Protein AF-Q5BZG9-F1 (afdb_monomer_lite)

Foldseek 3Di:
DDPLVVLLVVLVPDDLDDDPDDDDPVVVVVVVVVVVVVLVSLLCLLVSLQVCAQVCCLVRVLVSLLVSLVNCLVSVVLSNLLSNLLVLLVCQVSNPFQVGNLSSLVSLLVQLLRDPDPNSNLSSLVSVLSCVVGYDLVVLCVRVVVSLVVVVPVVSCPRDLVSNLVNCVSSVVSPPDDPVVSVVVNVCSNPPPPDDPPVVVVD

Radius of gyration: 18.7 Å; chains: 1; bounding box: 50×36×55 Å

pLDDT: mean 74.44, std 16.96, range [32.47, 94.62]

Organism: Schistosoma japonicum (NCBI:txid6182)

InterPro domains:
  IPR011989 Armadillo-like helical [G3DSA:1.25.10.10] (21-203)
  IPR016024 Armadillo-type fold [SSF48371] (36-201)
  IPR051023 Protein Phosphatase 2A Regulatory Subunit A [PTHR10648] (17-156)

Secondary structure (DSSP, 8-state):
--HHHHHHHHHHH-----------HHHHHHHHHHHHHHHHHHHTHHHHHHHHHHHHIIIIIHHHHHHHHHHHHHTT-HHHHHHHHHHHTTTTTTTTSHHHHTTTHHHHHHHHHH---HHHHHHHHHHHHHHGGGS-HHHHHHHHHHHHHHHHHTTGGGS-HHHHHHHHHHHTTT--SS-HHHHHHHHHHHH---S-GGGGG--

Structure (mmCIF, N/CA/C/O backbone):
data_AF-Q5BZG9-F1
#
_entry.id   AF-Q5BZG9-F1
#
loop_
_atom_site.group_PDB
_atom_site.id
_atom_site.type_symbol
_atom_site.label_atom_id
_atom_site.label_alt_id
_atom_site.label_comp_id
_atom_site.label_asym_id
_atom_site.label_entity_id
_atom_site.label_seq_id
_atom_site.pdbx_PDB_ins_code
_atom_site.Cartn_x
_atom_site.Cartn_y
_atom_site.Cartn_z
_atom_site.occupancy
_atom_site.B_iso_or_equiv
_atom_site.auth_seq_id
_atom_site.auth_comp_id
_atom_site.auth_asym_id
_atom_site.auth_atom_id
_atom_site.pdbx_PDB_model_num
ATOM 1 N N . MET A 1 1 ? -21.653 0.823 20.802 1.00 54.00 1 MET A N 1
ATOM 2 C CA . MET A 1 1 ? -20.479 1.204 20.001 1.00 54.00 1 MET A CA 1
ATOM 3 C C . MET A 1 1 ? -19.507 0.047 20.080 1.00 54.00 1 MET A C 1
ATOM 5 O O . MET A 1 1 ? -19.051 -0.271 21.174 1.00 54.00 1 MET A O 1
ATOM 9 N N . SER A 1 2 ? -19.332 -0.683 18.981 1.00 72.62 2 SER A N 1
ATOM 10 C CA . SER A 1 2 ? -18.392 -1.808 18.932 1.00 72.62 2 SER A CA 1
ATOM 11 C C . SER A 1 2 ? -16.968 -1.290 19.156 1.00 72.62 2 SER A C 1
ATOM 13 O O . SER A 1 2 ? -16.657 -0.175 18.740 1.00 72.62 2 SER A O 1
ATOM 15 N N . VAL A 1 3 ? -16.088 -2.089 19.769 1.00 64.31 3 VAL A N 1
ATOM 16 C CA . VAL A 1 3 ? -14.650 -1.766 19.911 1.00 64.31 3 VAL A CA 1
ATOM 17 C C . VAL A 1 3 ? -14.051 -1.377 18.554 1.00 64.31 3 VAL A C 1
ATOM 19 O O . VAL A 1 3 ? -13.239 -0.469 18.455 1.00 64.31 3 VAL A O 1
ATOM 22 N N . VAL A 1 4 ? -14.548 -1.993 17.484 1.00 62.69 4 VAL A N 1
ATOM 23 C CA . VAL A 1 4 ? -14.183 -1.697 16.099 1.00 62.69 4 VAL A CA 1
ATOM 24 C C . VAL A 1 4 ? -14.593 -0.286 15.659 1.00 62.69 4 VAL A C 1
ATOM 26 O O . VAL A 1 4 ? -13.813 0.409 15.019 1.00 62.69 4 VAL A O 1
ATOM 29 N N . GLU A 1 5 ? -15.805 0.158 15.995 1.00 68.38 5 GLU A N 1
ATOM 30 C CA . GLU A 1 5 ? -16.286 1.507 15.653 1.00 68.38 5 GLU A CA 1
ATOM 31 C C . GLU A 1 5 ? -15.543 2.577 16.444 1.00 68.38 5 GLU A C 1
ATOM 33 O O . GLU A 1 5 ? -15.298 3.659 15.920 1.00 68.38 5 GLU A O 1
ATOM 38 N N . ALA A 1 6 ? -15.151 2.258 17.681 1.00 66.69 6 ALA A N 1
ATOM 39 C CA . ALA A 1 6 ? -14.279 3.111 18.470 1.00 66.69 6 ALA A CA 1
ATOM 40 C C . ALA A 1 6 ? -12.906 3.251 17.813 1.00 66.69 6 ALA A C 1
ATOM 42 O O . ALA A 1 6 ? -12.456 4.372 17.639 1.00 66.69 6 ALA A O 1
ATOM 43 N N . VAL A 1 7 ? -12.293 2.155 17.355 1.00 67.25 7 VAL A N 1
ATOM 44 C CA . VAL A 1 7 ? -10.988 2.215 16.677 1.00 67.25 7 VAL A CA 1
ATOM 45 C C . VAL A 1 7 ? -11.070 2.939 15.329 1.00 67.25 7 VAL A C 1
ATOM 47 O O . VAL A 1 7 ? -10.186 3.727 15.014 1.00 67.25 7 VAL A O 1
ATOM 50 N N . LEU A 1 8 ? -12.140 2.747 14.553 1.00 68.12 8 LEU A N 1
ATOM 51 C CA . LEU A 1 8 ? -12.361 3.512 13.319 1.00 68.12 8 LEU A CA 1
ATOM 52 C C . LEU A 1 8 ? -12.557 5.009 13.593 1.00 68.12 8 LEU A C 1
ATOM 54 O O . LEU A 1 8 ? -12.068 5.836 12.832 1.00 68.12 8 LEU A O 1
ATOM 58 N N . GLN A 1 9 ? -13.256 5.365 14.672 1.00 68.50 9 GLN A N 1
ATOM 59 C CA . GLN A 1 9 ? -13.352 6.753 15.127 1.00 68.50 9 GLN A CA 1
ATOM 60 C C . GLN A 1 9 ? -11.984 7.283 15.560 1.00 68.50 9 GLN A C 1
ATOM 62 O O . GLN A 1 9 ? -11.602 8.353 15.110 1.00 68.50 9 GLN A O 1
ATOM 67 N N . THR A 1 10 ? -11.208 6.513 16.327 1.00 71.12 10 THR A N 1
ATOM 68 C CA . THR A 1 10 ? -9.848 6.888 16.739 1.00 71.12 10 THR A CA 1
ATOM 69 C C . THR A 1 10 ? -8.939 7.133 15.536 1.00 71.12 10 THR A C 1
ATOM 71 O O . THR A 1 10 ? -8.243 8.142 15.511 1.00 71.12 10 THR A O 1
ATOM 74 N N . LEU A 1 11 ? -9.003 6.271 14.514 1.00 70.00 11 LEU A N 1
ATOM 75 C CA . LEU A 1 11 ? -8.281 6.449 13.250 1.00 70.00 11 LEU A CA 1
ATOM 76 C C . LEU A 1 11 ? -8.657 7.756 12.542 1.00 70.00 11 LEU A C 1
ATOM 78 O O . LEU A 1 11 ? -7.785 8.421 12.002 1.00 70.00 11 LEU A O 1
ATOM 82 N N . LYS A 1 12 ? -9.935 8.148 12.576 1.00 68.44 12 LYS A N 1
ATOM 83 C CA . LYS A 1 12 ? -10.413 9.405 11.976 1.00 68.44 12 LYS A CA 1
ATOM 84 C C . LYS A 1 12 ? -10.086 10.645 12.803 1.00 68.44 12 LYS A C 1
ATOM 86 O O . LYS A 1 12 ? -10.035 11.740 12.258 1.00 68.44 12 LYS A O 1
ATOM 91 N N . THR A 1 13 ? -9.930 10.492 14.115 1.00 65.88 13 THR A N 1
ATOM 92 C CA . THR A 1 13 ? -9.619 11.597 15.032 1.00 65.88 13 THR A CA 1
ATOM 93 C C . THR A 1 13 ? -8.125 11.790 15.260 1.00 65.88 13 THR A C 1
ATOM 95 O O . THR A 1 13 ? -7.754 12.756 15.924 1.00 65.88 13 THR A O 1
ATOM 98 N N . LEU A 1 14 ? -7.280 10.880 14.761 1.00 66.06 14 LEU A N 1
ATOM 99 C CA . LEU A 1 14 ? -5.831 11.046 14.788 1.00 66.06 14 LEU A CA 1
ATOM 100 C C . LEU A 1 14 ? -5.475 12.320 14.012 1.00 66.06 14 LEU A C 1
ATOM 102 O O . LEU A 1 14 ? -5.756 12.442 12.824 1.00 66.06 14 LEU A O 1
ATOM 106 N N . ARG A 1 15 ? -4.932 13.298 14.739 1.00 58.50 15 ARG A N 1
ATOM 107 C CA . ARG A 1 15 ? -4.434 14.571 14.217 1.00 58.50 15 ARG A CA 1
ATOM 108 C C . ARG A 1 15 ? -3.013 14.355 13.695 1.00 58.50 15 ARG A C 1
ATOM 110 O O . ARG A 1 15 ? -2.197 13.781 14.411 1.00 58.50 15 ARG A O 1
ATOM 117 N N . PHE A 1 16 ? -2.732 14.840 12.490 1.00 59.75 16 PHE A N 1
ATOM 118 C CA . PHE A 1 16 ? -1.400 14.841 11.871 1.00 59.75 16 PHE A CA 1
ATOM 119 C C . PHE A 1 16 ? -0.726 16.207 12.068 1.00 59.75 16 PHE A C 1
ATOM 121 O O . PHE A 1 16 ? -0.203 16.798 11.133 1.00 59.75 16 PHE A O 1
ATOM 128 N N . ASP A 1 17 ? -0.830 16.774 13.273 1.00 47.53 17 ASP A N 1
ATOM 129 C CA . ASP A 1 17 ? -0.228 18.078 13.550 1.00 47.53 17 ASP A CA 1
ATOM 130 C C . ASP A 1 17 ? 1.292 17.882 13.715 1.00 47.53 17 ASP A C 1
ATOM 132 O O . ASP A 1 17 ? 1.740 17.276 14.689 1.00 47.53 17 ASP A O 1
ATOM 136 N N . THR A 1 18 ? 2.094 18.386 12.773 1.00 43.22 18 THR A N 1
ATOM 137 C CA . THR A 1 18 ? 3.550 18.508 12.941 1.00 43.22 18 THR A CA 1
ATOM 138 C C . THR A 1 18 ? 3.842 19.606 13.971 1.00 43.22 18 THR A C 1
ATOM 140 O O . THR A 1 18 ? 3.473 20.765 13.732 1.00 43.22 18 THR A O 1
ATOM 143 N N . PRO A 1 19 ? 4.489 19.319 15.115 1.00 43.44 19 PRO A N 1
ATOM 144 C CA . PRO A 1 19 ? 4.841 20.362 16.063 1.00 43.44 19 PRO A CA 1
ATOM 145 C C . PRO A 1 19 ? 5.998 21.201 15.506 1.00 43.44 19 PRO A C 1
ATOM 147 O O . PRO A 1 19 ? 7.038 20.706 15.077 1.00 43.44 19 PRO A O 1
ATOM 150 N N . THR A 1 20 ? 5.808 22.516 15.498 1.00 43.59 20 THR A N 1
ATOM 151 C CA . THR A 1 20 ? 6.816 23.493 15.086 1.00 43.59 20 THR A CA 1
ATOM 152 C C . THR A 1 20 ? 7.991 23.545 16.075 1.00 43.59 20 THR A C 1
ATOM 154 O O . THR A 1 20 ? 7.813 24.057 17.176 1.00 43.59 20 THR A O 1
ATOM 157 N N . ALA A 1 21 ? 9.173 23.120 15.606 1.00 43.50 21 ALA A N 1
ATOM 158 C CA . ALA A 1 21 ? 10.549 23.375 16.082 1.00 43.50 21 ALA A CA 1
ATOM 159 C C . ALA A 1 21 ? 10.943 22.945 17.526 1.00 43.50 21 ALA A C 1
ATOM 161 O O . ALA A 1 21 ? 10.340 23.413 18.490 1.00 43.50 21 ALA A O 1
ATOM 162 N N . PRO A 1 22 ? 12.041 22.175 17.718 1.00 53.16 22 PRO A N 1
ATOM 163 C CA . PRO A 1 22 ? 12.416 21.671 19.037 1.00 53.16 22 PRO A CA 1
ATOM 164 C C . PRO A 1 22 ? 13.362 22.610 19.800 1.00 53.16 22 PRO A C 1
ATOM 166 O O . PRO A 1 22 ? 14.317 23.168 19.250 1.00 53.16 22 PRO A O 1
ATOM 169 N N . SER A 1 23 ? 13.164 22.700 21.116 1.00 46.09 23 SER A N 1
ATOM 170 C CA . SER A 1 23 ? 14.165 23.208 22.054 1.00 46.09 23 SER A CA 1
ATOM 171 C C . SER A 1 23 ? 14.270 22.294 23.277 1.00 46.09 23 SER A C 1
ATOM 173 O O . SER A 1 23 ? 13.729 22.649 24.315 1.00 46.09 23 SER A O 1
ATOM 175 N N . ASN A 1 24 ? 14.988 21.165 23.147 1.00 52.62 24 ASN A N 1
ATOM 176 C CA . ASN A 1 24 ? 15.765 20.417 24.166 1.00 52.62 24 ASN A CA 1
ATOM 177 C C . ASN A 1 24 ? 15.689 18.888 23.959 1.00 52.62 24 ASN A C 1
ATOM 179 O O . ASN A 1 24 ? 14.714 18.347 23.462 1.00 52.62 24 ASN A O 1
ATOM 183 N N . THR A 1 25 ? 16.725 18.162 24.393 1.00 56.28 25 THR A N 1
ATOM 184 C CA . THR A 1 25 ? 16.879 16.697 24.233 1.00 56.28 25 THR A CA 1
ATOM 185 C C . THR A 1 25 ? 15.853 15.844 24.989 1.00 56.28 25 THR A C 1
ATOM 187 O O . THR A 1 25 ? 15.702 14.667 24.685 1.00 56.28 25 THR A O 1
ATOM 190 N N . ALA A 1 26 ? 15.162 16.406 25.984 1.00 57.84 26 ALA A N 1
ATOM 191 C CA . ALA A 1 26 ? 14.036 15.731 26.629 1.00 57.84 26 ALA A CA 1
ATOM 192 C C . ALA A 1 26 ? 12.809 15.714 25.705 1.00 57.84 26 ALA A C 1
ATOM 194 O O . ALA A 1 26 ? 12.130 14.697 25.621 1.00 57.84 26 ALA A O 1
ATOM 195 N N . ASP A 1 27 ? 12.580 16.798 24.958 1.00 61.41 27 ASP A N 1
ATOM 196 C CA . ASP A 1 27 ? 11.425 16.941 24.070 1.00 61.41 27 ASP A CA 1
ATOM 197 C C . ASP A 1 27 ? 11.490 15.933 22.918 1.00 61.41 27 ASP A C 1
ATOM 199 O O . ASP A 1 27 ? 10.483 15.314 22.604 1.00 61.41 27 ASP A O 1
ATOM 203 N N . SER A 1 28 ? 12.688 15.621 22.407 1.00 61.22 28 SER A N 1
ATOM 204 C CA . SER A 1 28 ? 12.854 14.580 21.384 1.00 61.22 28 SER A CA 1
ATOM 205 C C . SER A 1 28 ? 12.499 13.166 21.865 1.00 61.22 28 SER A C 1
ATOM 207 O O . SER A 1 28 ? 12.043 12.348 21.070 1.00 61.22 28 SER A O 1
ATOM 209 N N . GLU A 1 29 ? 12.703 12.830 23.145 1.00 64.94 29 GLU A N 1
ATOM 210 C CA . GLU A 1 29 ? 12.284 11.519 23.677 1.00 64.94 29 GLU A CA 1
ATOM 211 C C . GLU A 1 29 ? 10.758 11.448 23.850 1.00 64.94 29 GLU A C 1
ATOM 213 O O . GLU A 1 29 ? 10.161 10.404 23.580 1.00 64.94 29 GLU A O 1
ATOM 218 N N . TYR A 1 30 ? 10.118 12.558 24.240 1.00 67.12 30 TYR A N 1
ATOM 219 C CA . TYR A 1 30 ? 8.657 12.658 24.317 1.00 67.12 30 TYR A CA 1
ATOM 220 C C . TYR A 1 30 ? 8.000 12.637 22.929 1.00 67.12 30 TYR A C 1
ATOM 222 O O . TYR A 1 30 ? 7.028 11.908 22.741 1.00 67.12 30 TYR A O 1
ATOM 230 N N . GLU A 1 31 ? 8.561 13.346 21.947 1.00 63.97 31 GLU A N 1
ATOM 231 C CA . GLU A 1 31 ? 8.111 13.334 20.546 1.00 63.97 31 GLU A CA 1
ATOM 232 C C . GLU A 1 31 ? 8.181 11.917 19.955 1.00 63.97 31 GLU A C 1
ATOM 234 O O . GLU A 1 31 ? 7.211 11.424 19.379 1.00 63.97 31 GLU A O 1
ATOM 239 N N . ASN A 1 32 ? 9.290 11.202 20.174 1.00 66.69 32 ASN A N 1
ATOM 240 C CA . ASN A 1 32 ? 9.432 9.813 19.726 1.00 66.69 32 ASN A CA 1
ATOM 241 C C . ASN A 1 32 ? 8.416 8.866 20.384 1.00 66.69 32 ASN A C 1
ATOM 243 O O . ASN A 1 32 ? 7.945 7.916 19.747 1.00 66.69 32 ASN A O 1
ATOM 247 N N . LEU A 1 33 ? 8.075 9.098 21.654 1.00 66.38 33 LEU A N 1
ATOM 248 C CA . LEU A 1 33 ? 7.064 8.313 22.360 1.00 66.38 33 LEU A CA 1
ATOM 249 C C . LEU A 1 33 ? 5.668 8.552 21.767 1.00 66.38 33 LEU A C 1
ATOM 251 O O . LEU A 1 33 ? 4.947 7.588 21.511 1.00 66.38 33 LEU A O 1
ATOM 255 N N . GLU A 1 34 ? 5.317 9.807 21.491 1.00 71.50 34 GLU A N 1
ATOM 256 C CA . GLU A 1 34 ? 4.030 10.187 20.897 1.00 71.50 34 GLU A CA 1
ATOM 257 C C . GLU A 1 34 ? 3.866 9.616 19.478 1.00 71.50 34 GLU A C 1
ATOM 259 O O . GLU A 1 34 ? 2.833 9.014 19.159 1.00 71.50 34 GLU A O 1
ATOM 264 N N . ILE A 1 35 ? 4.920 9.682 18.656 1.00 73.06 35 ILE A N 1
ATOM 265 C CA . ILE A 1 35 ? 4.959 9.040 17.332 1.00 73.06 35 ILE A CA 1
ATOM 266 C C . ILE A 1 35 ? 4.781 7.522 17.476 1.00 73.06 35 ILE A C 1
ATOM 268 O O . ILE A 1 35 ? 3.951 6.919 16.794 1.00 73.06 35 ILE A O 1
ATOM 272 N N . SER A 1 36 ? 5.493 6.885 18.407 1.00 75.44 36 SER A N 1
ATOM 273 C CA . SER A 1 36 ? 5.398 5.435 18.631 1.00 75.44 36 SER A CA 1
ATOM 274 C C . SER A 1 36 ? 3.989 4.987 19.045 1.00 75.44 36 SER A C 1
ATOM 276 O O . SER A 1 36 ? 3.503 3.941 18.598 1.00 75.44 36 SER A O 1
ATOM 278 N N . GLU A 1 37 ? 3.302 5.770 19.878 1.00 75.75 37 GLU A N 1
ATOM 279 C CA . GLU A 1 37 ? 1.917 5.505 20.278 1.00 75.75 37 GLU A CA 1
ATOM 280 C C . GLU A 1 37 ? 0.937 5.669 19.109 1.00 75.75 37 GLU A C 1
ATOM 282 O O . GLU A 1 37 ? 0.050 4.823 18.938 1.00 75.75 37 GLU A O 1
ATOM 287 N N . ARG A 1 38 ? 1.141 6.679 18.254 1.00 79.69 38 ARG A N 1
ATOM 288 C CA . ARG A 1 38 ? 0.382 6.868 17.008 1.00 79.69 38 ARG A CA 1
ATOM 289 C C . ARG A 1 38 ? 0.565 5.680 16.059 1.00 79.69 38 ARG A C 1
ATOM 291 O O . ARG A 1 38 ? -0.420 5.077 15.618 1.00 79.69 38 ARG A O 1
ATOM 298 N N . LEU A 1 39 ? 1.809 5.269 15.810 1.00 83.12 39 LEU A N 1
ATOM 299 C CA . LEU A 1 39 ? 2.146 4.153 14.914 1.00 83.12 39 LEU A CA 1
ATOM 300 C C . LEU A 1 39 ? 1.581 2.809 15.386 1.00 83.12 39 LEU A C 1
ATOM 302 O O . LEU A 1 39 ? 1.195 1.962 14.569 1.00 83.12 39 LEU A O 1
ATOM 306 N N . ARG A 1 40 ? 1.452 2.616 16.705 1.00 83.62 40 ARG A N 1
ATOM 307 C CA . ARG A 1 40 ? 0.849 1.408 17.285 1.00 83.62 40 ARG A CA 1
ATOM 308 C C . ARG A 1 40 ? -0.556 1.149 16.747 1.00 83.62 40 ARG A C 1
ATOM 310 O O . ARG A 1 40 ? -0.910 -0.013 16.543 1.00 83.62 40 ARG A O 1
ATOM 317 N N . VAL A 1 41 ? -1.342 2.195 16.489 1.00 83.19 41 VAL A N 1
ATOM 318 C CA . VAL A 1 41 ? -2.694 2.055 15.932 1.00 83.19 41 VAL A CA 1
ATOM 319 C C . VAL A 1 41 ? -2.626 1.454 14.527 1.00 83.19 41 VAL A C 1
ATOM 321 O O . VAL A 1 41 ? -3.303 0.459 14.252 1.00 83.19 41 VAL A O 1
ATOM 324 N N . PHE A 1 42 ? -1.745 1.963 13.665 1.00 87.25 42 PHE A N 1
ATOM 325 C CA . PHE A 1 42 ? -1.598 1.481 12.289 1.00 87.25 42 PHE A CA 1
ATOM 326 C C . PHE A 1 42 ? -1.067 0.045 12.215 1.00 87.25 42 PHE A C 1
ATOM 328 O O . PHE A 1 42 ? -1.497 -0.740 11.367 1.00 87.25 42 PHE A O 1
ATOM 335 N N . HIS A 1 43 ? -0.228 -0.373 13.166 1.00 87.88 43 HIS A N 1
ATOM 336 C CA . HIS A 1 43 ? 0.199 -1.770 13.262 1.00 87.88 43 HIS A CA 1
ATOM 337 C C . HIS A 1 43 ? -0.950 -2.759 13.514 1.00 87.88 43 HIS A C 1
ATOM 339 O O . HIS A 1 43 ? -0.819 -3.934 13.164 1.00 87.88 43 HIS A O 1
ATOM 345 N N . THR A 1 44 ? -2.080 -2.308 14.067 1.00 87.62 44 THR A N 1
ATOM 346 C CA . THR A 1 44 ? -3.254 -3.161 14.318 1.00 87.62 44 THR A CA 1
ATOM 347 C C . THR A 1 44 ? -4.211 -3.280 13.128 1.00 87.62 44 THR A C 1
ATOM 349 O O . THR A 1 44 ? -5.147 -4.079 13.193 1.00 87.62 44 THR A O 1
ATOM 352 N N . LEU A 1 45 ? -3.968 -2.559 12.024 1.00 90.19 45 LEU A N 1
ATOM 353 C CA . LEU A 1 45 ? -4.823 -2.557 10.828 1.00 90.19 45 LEU A CA 1
ATOM 354 C C . LEU A 1 45 ? -5.159 -3.964 10.288 1.00 90.19 45 LEU A C 1
ATOM 356 O O . LEU A 1 45 ? -6.344 -4.218 10.054 1.00 90.19 45 LEU A O 1
ATOM 360 N N . PRO A 1 46 ? -4.210 -4.915 10.145 1.00 91.25 46 PRO A N 1
ATOM 361 C CA . PRO A 1 46 ? -4.541 -6.267 9.682 1.00 91.25 46 PRO A CA 1
ATOM 362 C C . PRO A 1 46 ? -5.478 -7.018 10.642 1.00 91.25 46 PRO A C 1
ATOM 364 O O . PRO A 1 46 ? -6.416 -7.695 10.219 1.00 91.25 46 PRO A O 1
ATOM 367 N N . THR A 1 47 ? -5.264 -6.865 11.951 1.00 90.12 47 THR A N 1
ATOM 368 C CA . THR A 1 47 ? -6.106 -7.474 12.991 1.00 90.12 47 THR A CA 1
ATOM 369 C C . THR A 1 47 ? -7.515 -6.890 12.967 1.00 90.12 47 THR A C 1
ATOM 371 O O . THR A 1 47 ? -8.493 -7.620 13.125 1.00 90.12 47 THR A O 1
ATOM 374 N N . LEU A 1 48 ? -7.641 -5.580 12.739 1.00 87.88 48 LEU A N 1
ATOM 375 C CA . LEU A 1 48 ? -8.937 -4.933 12.547 1.00 87.88 48 LEU A CA 1
ATOM 376 C C . LEU A 1 48 ? -9.635 -5.502 11.316 1.00 87.88 48 LEU A C 1
ATOM 378 O O . LEU A 1 48 ? -10.750 -5.998 11.442 1.00 87.88 48 LEU A O 1
ATOM 382 N N . ALA A 1 49 ? -8.972 -5.513 10.161 1.00 89.31 49 ALA A N 1
ATOM 383 C CA . ALA A 1 49 ? -9.543 -6.029 8.919 1.00 89.31 49 ALA A CA 1
ATOM 384 C C . ALA A 1 49 ? -10.039 -7.482 9.058 1.00 89.31 49 ALA A C 1
ATOM 386 O O . ALA A 1 49 ? -11.132 -7.815 8.595 1.00 89.31 49 ALA A O 1
ATOM 387 N N . SER A 1 50 ? -9.283 -8.324 9.770 1.00 90.69 50 SER A N 1
ATOM 388 C CA . SER A 1 50 ? -9.686 -9.697 10.101 1.00 90.69 50 SER A CA 1
ATOM 389 C C . SER A 1 50 ? -10.971 -9.746 10.945 1.00 90.69 50 SER A C 1
ATOM 391 O O . SER A 1 50 ? -11.896 -10.490 10.626 1.00 90.69 50 SER A O 1
ATOM 393 N N . ASN A 1 51 ? -11.084 -8.898 11.972 1.00 89.19 51 ASN A N 1
ATOM 394 C CA . ASN A 1 51 ? -12.265 -8.843 12.844 1.00 89.19 51 ASN A CA 1
ATOM 395 C C . ASN A 1 51 ? -13.502 -8.216 12.176 1.00 89.19 51 ASN A C 1
ATOM 397 O O . ASN A 1 51 ? -14.630 -8.589 12.497 1.00 89.19 51 ASN A O 1
ATOM 401 N N . LEU A 1 52 ? -13.313 -7.249 11.273 1.00 88.38 52 LEU A N 1
ATOM 402 C CA . LEU A 1 52 ? -14.399 -6.620 10.512 1.00 88.38 52 LEU A CA 1
ATOM 403 C C . LEU A 1 52 ? -15.008 -7.565 9.468 1.00 88.38 52 LEU A C 1
ATOM 405 O O . LEU A 1 52 ? -16.190 -7.431 9.122 1.00 88.38 52 LEU A O 1
ATOM 409 N N . GLY A 1 53 ? -14.199 -8.493 8.959 1.00 90.19 53 GLY A N 1
ATOM 410 C CA . GLY A 1 53 ? -14.528 -9.328 7.815 1.00 90.19 53 GLY A CA 1
ATOM 411 C C . GLY A 1 53 ? -14.430 -8.572 6.481 1.00 90.19 53 GLY A C 1
ATOM 412 O O . GLY A 1 53 ? -14.419 -7.338 6.441 1.00 90.19 53 GLY A O 1
ATOM 413 N N . PRO A 1 54 ? -14.400 -9.298 5.352 1.00 91.38 54 PRO A N 1
ATOM 414 C CA . PRO A 1 54 ? -14.019 -8.745 4.051 1.00 91.38 54 PRO A CA 1
ATOM 415 C C . PRO A 1 54 ? -14.969 -7.657 3.541 1.00 91.38 54 PRO A C 1
ATOM 417 O O . PRO A 1 54 ? -14.519 -6.655 2.994 1.00 91.38 54 PRO A O 1
ATOM 420 N N . VAL A 1 55 ? -16.279 -7.799 3.765 1.00 90.94 55 VAL A N 1
ATOM 421 C CA . VAL A 1 55 ? -17.279 -6.816 3.308 1.00 90.94 55 VAL A CA 1
ATOM 422 C C . VAL A 1 55 ? -17.074 -5.465 3.994 1.00 90.94 55 VAL A C 1
ATOM 424 O O . VAL A 1 55 ? -16.904 -4.452 3.320 1.00 90.94 55 VAL A O 1
ATOM 427 N N . ASN A 1 56 ? -17.010 -5.447 5.329 1.00 89.50 56 ASN A N 1
ATOM 428 C CA . ASN A 1 56 ? -16.817 -4.200 6.069 1.00 89.50 56 ASN A CA 1
ATOM 429 C C . ASN A 1 56 ? -15.405 -3.631 5.881 1.00 89.50 56 ASN A C 1
ATOM 431 O O . ASN A 1 56 ? -15.239 -2.412 5.902 1.00 89.50 56 ASN A O 1
ATOM 435 N N . THR A 1 57 ? -14.394 -4.483 5.689 1.00 91.62 57 THR A N 1
ATOM 436 C CA . THR A 1 57 ? -13.044 -4.024 5.351 1.00 91.62 57 THR A CA 1
ATOM 437 C C . THR A 1 57 ? -13.075 -3.201 4.067 1.00 91.62 57 THR A C 1
ATOM 439 O O . THR A 1 57 ? -12.568 -2.085 4.059 1.00 91.62 57 THR A O 1
ATOM 442 N N . ARG A 1 58 ? -13.754 -3.675 3.018 1.00 92.94 58 ARG A N 1
ATOM 443 C CA . ARG A 1 58 ? -13.892 -2.935 1.753 1.00 92.94 58 ARG A CA 1
ATOM 444 C C . ARG A 1 58 ? -14.719 -1.659 1.880 1.00 92.94 58 ARG A C 1
ATOM 446 O O . ARG A 1 58 ? -14.325 -0.633 1.350 1.00 92.94 58 ARG A O 1
ATOM 453 N N . GLU A 1 59 ? -15.862 -1.720 2.556 1.00 91.00 59 GLU A N 1
ATOM 454 C CA . GLU A 1 59 ? -16.821 -0.605 2.574 1.00 91.00 59 GLU A CA 1
ATOM 455 C C . GLU A 1 59 ? -16.484 0.484 3.599 1.00 91.00 59 GLU A C 1
ATOM 457 O O . GLU A 1 59 ? -16.922 1.622 3.452 1.00 91.00 59 GLU A O 1
ATOM 462 N N . LYS A 1 60 ? -15.739 0.148 4.659 1.00 89.19 60 LYS A N 1
ATOM 463 C CA . LYS A 1 60 ? -15.457 1.068 5.773 1.00 89.19 60 LYS A CA 1
ATOM 464 C C . LYS A 1 60 ? -13.969 1.276 5.995 1.00 89.19 60 LYS A C 1
ATOM 466 O O . LYS A 1 60 ? -13.530 2.421 6.077 1.00 89.19 60 LYS A O 1
ATOM 471 N N . LEU A 1 61 ? -13.202 0.192 6.124 1.00 90.12 61 LEU A N 1
ATOM 472 C CA . LEU A 1 61 ? -11.793 0.294 6.508 1.00 90.12 61 LEU A CA 1
ATOM 473 C C . LEU A 1 61 ? -10.935 0.839 5.365 1.00 90.12 61 LEU A C 1
ATOM 475 O O . LEU A 1 61 ? -10.168 1.758 5.605 1.00 90.12 61 LEU A O 1
ATOM 479 N N . ILE A 1 62 ? -11.102 0.335 4.140 1.00 93.19 62 ILE A N 1
ATOM 480 C CA . ILE A 1 62 ? -10.353 0.797 2.964 1.00 93.19 62 ILE A CA 1
ATOM 481 C C . ILE A 1 62 ? -10.561 2.304 2.723 1.00 93.19 62 ILE A C 1
ATOM 483 O O . ILE A 1 62 ? -9.554 3.003 2.715 1.00 93.19 62 ILE A O 1
ATOM 487 N N . PRO A 1 63 ? -11.797 2.849 2.660 1.00 92.81 63 PRO A N 1
ATOM 488 C CA . PRO A 1 63 ? -12.001 4.296 2.552 1.00 92.81 63 PRO A CA 1
ATOM 489 C C . PRO A 1 63 ? -11.381 5.083 3.708 1.00 92.81 63 PRO A C 1
ATOM 491 O O . PRO A 1 63 ? -10.778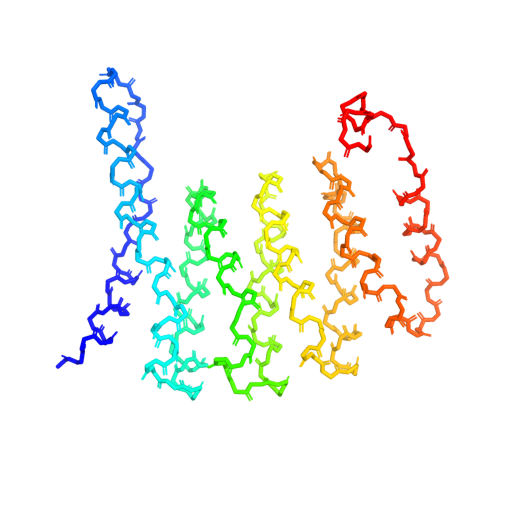 6.123 3.493 1.00 92.81 63 PRO A O 1
ATOM 494 N N . THR A 1 64 ? -11.471 4.560 4.937 1.00 89.88 64 THR A N 1
ATOM 495 C CA . THR A 1 64 ? -10.857 5.221 6.101 1.00 89.88 64 THR A CA 1
ATOM 496 C C . THR A 1 64 ? -9.331 5.249 5.984 1.00 89.88 64 THR A C 1
ATOM 498 O O . THR A 1 64 ? -8.720 6.248 6.340 1.00 89.88 64 THR A O 1
ATOM 501 N N . ILE A 1 65 ? -8.706 4.179 5.480 1.00 91.69 65 ILE A N 1
ATOM 502 C CA . ILE A 1 65 ? -7.262 4.151 5.213 1.00 91.69 65 ILE A CA 1
ATOM 503 C C . ILE A 1 65 ? -6.914 5.138 4.098 1.00 91.69 65 ILE A C 1
ATOM 505 O O . ILE A 1 65 ? -5.919 5.837 4.226 1.00 91.69 65 ILE A O 1
ATOM 509 N N . THR A 1 66 ? -7.721 5.228 3.037 1.00 93.19 66 THR A N 1
ATOM 510 C CA . THR A 1 66 ? -7.520 6.217 1.969 1.00 93.19 66 THR A CA 1
ATOM 511 C C . THR A 1 66 ? -7.516 7.639 2.524 1.00 93.19 66 THR A C 1
ATOM 513 O O . THR A 1 66 ? -6.563 8.366 2.272 1.00 93.19 66 THR A O 1
ATOM 516 N N . ASP A 1 67 ? -8.514 8.001 3.338 1.00 90.88 67 ASP A N 1
ATOM 517 C CA . ASP A 1 67 ? -8.592 9.327 3.967 1.00 90.88 67 ASP A CA 1
ATOM 518 C C . ASP A 1 67 ? -7.368 9.600 4.860 1.00 90.88 67 ASP A C 1
ATOM 520 O O . ASP A 1 67 ? -6.777 10.676 4.815 1.00 90.88 67 ASP A O 1
ATOM 524 N N . VAL A 1 68 ? -6.965 8.612 5.666 1.00 89.56 68 VAL A N 1
ATOM 525 C CA . VAL A 1 68 ? -5.778 8.692 6.534 1.00 89.56 68 VAL A CA 1
ATOM 526 C C . VAL A 1 68 ? -4.502 8.894 5.717 1.00 89.56 68 VAL A C 1
ATOM 528 O O . VAL A 1 68 ? -3.679 9.716 6.098 1.00 89.56 68 VAL A O 1
ATOM 531 N N . VAL A 1 69 ? -4.334 8.168 4.609 1.00 91.31 69 VAL A N 1
ATOM 532 C CA . VAL A 1 69 ? -3.166 8.298 3.727 1.00 91.31 69 VAL A CA 1
ATOM 533 C C . VAL A 1 69 ? -3.122 9.683 3.092 1.00 91.31 69 VAL A C 1
ATOM 535 O O . VAL A 1 69 ? -2.066 10.298 3.098 1.00 91.31 69 VAL A O 1
ATOM 538 N N . SER A 1 70 ? -4.248 10.201 2.595 1.00 90.94 70 SER A N 1
ATOM 539 C CA . SER A 1 70 ? -4.305 11.562 2.050 1.00 90.94 70 SER A CA 1
ATOM 540 C C . SER A 1 70 ? -3.914 12.611 3.091 1.00 90.94 70 SER A C 1
ATOM 542 O O . SER A 1 70 ? -3.069 13.450 2.811 1.00 90.94 70 SER A O 1
ATOM 544 N N . ASN A 1 71 ? -4.447 12.511 4.311 1.00 88.44 71 ASN A N 1
ATOM 545 C CA . ASN A 1 71 ? -4.092 13.444 5.380 1.00 88.44 71 ASN A CA 1
ATOM 546 C C . ASN A 1 71 ? -2.619 13.326 5.808 1.00 88.44 71 ASN A C 1
ATOM 548 O O . ASN A 1 71 ? -2.015 14.329 6.162 1.00 88.44 71 ASN A O 1
ATOM 552 N N . ALA A 1 72 ? -2.054 12.115 5.802 1.00 88.06 72 ALA A N 1
ATOM 553 C CA . ALA A 1 72 ? -0.648 11.897 6.131 1.00 88.06 72 ALA A CA 1
ATOM 554 C C . ALA A 1 72 ? 0.293 12.431 5.037 1.00 88.06 72 ALA A C 1
ATOM 556 O O . ALA A 1 72 ? 1.355 12.941 5.368 1.00 88.06 72 ALA A O 1
ATOM 557 N N . ILE A 1 73 ? -0.114 12.372 3.761 1.00 88.12 73 ILE A N 1
ATOM 558 C CA . ILE A 1 73 ? 0.601 13.023 2.650 1.00 88.12 73 ILE A CA 1
ATOM 559 C C . ILE A 1 73 ? 0.568 14.545 2.819 1.00 88.12 73 ILE A C 1
ATOM 561 O O . ILE A 1 73 ? 1.611 15.178 2.764 1.00 88.12 73 ILE A O 1
ATOM 565 N N . ASP A 1 74 ? -0.605 15.132 3.080 1.00 88.69 74 ASP A N 1
ATOM 566 C CA . ASP A 1 74 ? -0.742 16.588 3.261 1.00 88.69 74 ASP A CA 1
ATOM 567 C C . ASP A 1 74 ? 0.042 17.125 4.477 1.00 88.69 74 ASP A C 1
ATOM 569 O O . ASP A 1 74 ? 0.290 18.327 4.576 1.00 88.69 74 ASP A O 1
ATOM 573 N N . ALA A 1 75 ? 0.387 16.243 5.418 1.00 86.19 75 ALA A N 1
ATOM 574 C CA . ALA A 1 75 ? 1.121 16.554 6.639 1.00 86.19 75 ALA A CA 1
ATOM 575 C C . ALA A 1 75 ? 2.603 16.135 6.603 1.00 86.19 75 ALA A C 1
ATOM 577 O O . ALA A 1 75 ? 3.267 16.274 7.630 1.00 86.19 75 ALA A O 1
ATOM 578 N N . ASP A 1 76 ? 3.103 15.608 5.477 1.00 86.00 76 ASP A N 1
ATOM 579 C CA . ASP A 1 76 ? 4.470 15.080 5.334 1.00 86.00 76 ASP A CA 1
ATOM 580 C C . ASP A 1 76 ? 4.850 14.055 6.443 1.00 86.00 76 ASP A C 1
ATOM 582 O O . ASP A 1 76 ? 5.966 14.046 6.959 1.00 86.00 76 ASP A O 1
ATOM 586 N N . ASP A 1 77 ? 3.906 13.191 6.859 1.00 88.69 77 ASP A N 1
ATOM 587 C CA . ASP A 1 77 ? 4.090 12.189 7.934 1.00 88.69 77 ASP A CA 1
ATOM 588 C C . ASP A 1 77 ? 4.593 10.844 7.369 1.00 88.69 77 ASP A C 1
ATOM 590 O O . ASP A 1 77 ? 3.854 9.851 7.259 1.00 88.69 77 ASP A O 1
ATOM 594 N N . ASP A 1 78 ? 5.870 10.827 6.981 1.00 89.50 78 ASP A N 1
ATOM 595 C CA . ASP A 1 78 ? 6.550 9.694 6.342 1.00 89.50 78 ASP A CA 1
ATOM 596 C C . ASP A 1 78 ? 6.467 8.393 7.161 1.00 89.50 78 ASP A C 1
ATOM 598 O O . ASP A 1 78 ? 6.258 7.307 6.602 1.00 89.50 78 ASP A O 1
ATOM 602 N N . GLU A 1 79 ? 6.581 8.453 8.493 1.00 89.69 79 GLU A N 1
ATOM 603 C CA . GLU A 1 79 ? 6.548 7.259 9.341 1.00 89.69 79 GLU A CA 1
ATOM 604 C C . GLU A 1 79 ? 5.187 6.561 9.299 1.00 89.69 79 GLU A C 1
ATOM 606 O O . GLU A 1 79 ? 5.109 5.323 9.244 1.00 89.69 79 GLU A O 1
ATOM 611 N N . VAL A 1 80 ? 4.101 7.337 9.309 1.00 89.81 80 VAL A N 1
ATOM 612 C CA . VAL A 1 80 ? 2.747 6.791 9.192 1.00 89.81 80 VAL A CA 1
ATOM 613 C C . VAL A 1 80 ? 2.544 6.174 7.814 1.00 89.81 80 VAL A C 1
ATOM 615 O O . VAL A 1 80 ? 2.054 5.039 7.723 1.00 89.81 80 VAL A O 1
ATOM 618 N N . LEU A 1 81 ? 2.955 6.874 6.755 1.00 91.62 81 LEU A N 1
ATOM 619 C CA . LEU A 1 81 ? 2.848 6.384 5.381 1.00 91.62 81 LEU A CA 1
ATOM 620 C C . LEU A 1 81 ? 3.612 5.072 5.195 1.00 91.62 81 LEU A C 1
ATOM 622 O O . LEU A 1 81 ? 3.052 4.111 4.656 1.00 91.62 81 LEU A O 1
ATOM 626 N N . MET A 1 82 ? 4.832 4.977 5.727 1.00 92.75 82 MET A N 1
ATOM 627 C CA . MET A 1 82 ? 5.634 3.754 5.689 1.00 92.75 82 MET A CA 1
ATOM 628 C C . MET A 1 82 ? 4.925 2.587 6.381 1.00 92.75 82 MET A C 1
ATOM 630 O O . MET A 1 82 ? 4.825 1.492 5.815 1.00 92.75 82 MET A O 1
ATOM 634 N N . VAL A 1 83 ? 4.412 2.787 7.599 1.00 93.25 83 VAL A N 1
ATOM 635 C CA . VAL A 1 83 ? 3.740 1.709 8.341 1.00 93.25 83 VAL A CA 1
ATOM 636 C C . VAL A 1 83 ? 2.473 1.257 7.621 1.00 93.25 83 VAL A C 1
ATOM 638 O O . VAL A 1 83 ? 2.238 0.048 7.510 1.00 93.25 83 VAL A O 1
ATOM 641 N N . ILE A 1 84 ? 1.666 2.188 7.109 1.00 93.31 84 ILE A N 1
ATOM 642 C CA . ILE A 1 84 ? 0.449 1.856 6.359 1.00 93.31 84 ILE A CA 1
ATOM 643 C C . ILE A 1 84 ? 0.802 1.074 5.094 1.00 93.31 84 ILE A C 1
ATOM 645 O O . ILE A 1 84 ? 0.225 0.003 4.877 1.00 93.31 84 ILE A O 1
ATOM 649 N N . ALA A 1 85 ? 1.773 1.556 4.313 1.00 94.56 85 ALA A N 1
ATOM 650 C CA . ALA A 1 85 ? 2.248 0.896 3.104 1.00 94.56 85 ALA A CA 1
ATOM 651 C C . ALA A 1 85 ? 2.608 -0.569 3.387 1.00 94.56 85 ALA A C 1
ATOM 653 O O . ALA A 1 85 ? 1.996 -1.469 2.812 1.00 94.56 85 ALA A O 1
ATOM 654 N N . GLN A 1 86 ? 3.476 -0.817 4.375 1.00 94.62 86 GLN A N 1
ATOM 655 C CA . GLN A 1 86 ? 3.885 -2.168 4.780 1.00 94.62 86 GLN A CA 1
ATOM 656 C C . GLN A 1 86 ? 2.708 -3.064 5.187 1.00 94.62 86 GLN A C 1
ATOM 658 O O . GLN A 1 86 ? 2.723 -4.273 4.937 1.00 94.62 86 GLN A O 1
ATOM 663 N N . LYS A 1 87 ? 1.685 -2.521 5.862 1.00 94.31 87 LYS A N 1
ATOM 664 C CA . LYS A 1 87 ? 0.531 -3.331 6.288 1.00 94.31 87 LYS A CA 1
ATOM 665 C C . LYS A 1 87 ? -0.375 -3.690 5.123 1.00 94.31 87 LYS A C 1
ATOM 667 O O . LYS A 1 87 ? -0.862 -4.825 5.093 1.00 94.31 87 LYS A O 1
ATOM 672 N N . LEU A 1 88 ? -0.553 -2.795 4.155 1.00 94.25 88 LEU A N 1
ATOM 673 C CA . LEU A 1 88 ? -1.413 -3.021 2.993 1.00 94.25 88 LEU A CA 1
ATOM 674 C C . LEU A 1 88 ? -0.955 -4.191 2.107 1.00 94.25 88 LEU A C 1
ATOM 676 O O . LEU A 1 88 ? -1.808 -4.860 1.525 1.00 94.25 88 LEU A O 1
ATOM 680 N N . GLY A 1 89 ? 0.334 -4.549 2.090 1.00 91.69 89 GLY A N 1
ATOM 681 C CA . GLY A 1 89 ? 0.814 -5.746 1.378 1.00 91.69 89 GLY A CA 1
ATOM 682 C C . GLY A 1 89 ? 0.167 -7.061 1.850 1.00 91.69 89 GLY A C 1
ATOM 683 O O . GLY A 1 89 ? 0.027 -8.014 1.085 1.00 91.69 89 GLY A O 1
ATOM 684 N N . SER A 1 90 ? -0.310 -7.113 3.099 1.00 91.44 90 SER A N 1
ATOM 685 C CA . SER A 1 90 ? -0.992 -8.287 3.671 1.00 91.44 90 SER A CA 1
ATOM 686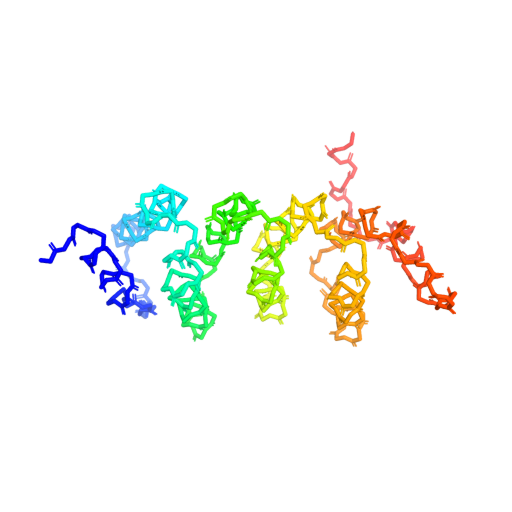 C C . SER A 1 90 ? -2.517 -8.287 3.489 1.00 91.44 90 SER A C 1
ATOM 688 O O . SER A 1 90 ? -3.181 -9.271 3.818 1.00 91.44 90 SER A O 1
ATOM 690 N N . PHE A 1 91 ? -3.098 -7.215 2.939 1.00 92.25 91 PHE A N 1
ATOM 691 C CA . PHE A 1 91 ? -4.553 -7.034 2.897 1.00 92.25 91 PHE A CA 1
ATOM 692 C C . PHE A 1 91 ? -5.266 -7.852 1.819 1.00 92.25 91 PHE A C 1
ATOM 694 O O . PHE A 1 91 ? -6.492 -7.936 1.857 1.00 92.25 91 PHE A O 1
ATOM 701 N N . GLY A 1 92 ? -4.540 -8.492 0.897 1.00 88.62 92 GLY A N 1
ATOM 702 C CA . GLY A 1 92 ? -5.152 -9.203 -0.230 1.00 88.62 92 GLY A CA 1
ATOM 703 C C . GLY A 1 92 ? -6.210 -10.240 0.178 1.00 88.62 92 GLY A C 1
ATOM 704 O O . GLY A 1 92 ? -7.294 -10.275 -0.396 1.00 88.62 92 GLY A O 1
ATOM 705 N N . ASP A 1 93 ? -5.957 -11.027 1.229 1.00 89.75 93 ASP A N 1
ATOM 706 C CA . ASP A 1 93 ? -6.938 -12.021 1.705 1.00 89.75 93 ASP A CA 1
ATOM 707 C C . ASP A 1 93 ? -8.000 -11.374 2.612 1.00 89.75 93 ASP A C 1
ATOM 709 O O . ASP A 1 93 ? -9.146 -11.820 2.665 1.00 89.75 93 ASP A O 1
ATOM 713 N N . LEU A 1 94 ? -7.645 -10.268 3.275 1.00 90.94 94 LEU A N 1
ATOM 714 C CA . LEU A 1 94 ? -8.500 -9.537 4.215 1.00 90.94 94 LEU A CA 1
ATOM 715 C C . LEU A 1 94 ? -9.623 -8.755 3.516 1.00 90.94 94 LEU A C 1
ATOM 717 O O . LEU A 1 94 ? -10.648 -8.481 4.139 1.00 90.94 94 LEU A O 1
ATOM 721 N N . VAL A 1 95 ? -9.466 -8.424 2.230 1.00 91.12 95 VAL A N 1
ATOM 722 C CA . VAL A 1 95 ? -10.506 -7.778 1.402 1.00 91.12 95 VAL A CA 1
ATOM 723 C C . VAL A 1 95 ? -11.413 -8.773 0.666 1.00 91.12 95 VAL A C 1
ATOM 725 O O . VAL A 1 95 ? -12.384 -8.370 0.020 1.00 91.12 95 VAL A O 1
ATOM 728 N N . GLY A 1 96 ? -11.155 -10.077 0.790 1.00 85.38 96 GLY A N 1
ATOM 729 C CA . GLY A 1 96 ? -11.920 -11.126 0.111 1.00 85.38 96 GLY A CA 1
ATOM 730 C C . GLY A 1 96 ? -11.251 -11.692 -1.142 1.00 85.38 96 GLY A C 1
ATOM 731 O O . GLY A 1 96 ? -11.951 -12.241 -1.986 1.00 85.38 96 GLY A O 1
ATOM 732 N N . GLY A 1 97 ? -9.924 -11.585 -1.258 1.00 86.00 97 GLY A N 1
ATOM 733 C CA . GLY A 1 97 ? -9.146 -12.250 -2.303 1.00 86.00 97 GLY A CA 1
ATOM 734 C C . GLY A 1 97 ? -9.075 -11.479 -3.622 1.00 86.00 97 GLY A C 1
ATOM 735 O O . GLY A 1 97 ? -9.323 -10.273 -3.673 1.00 86.00 97 GLY A O 1
ATOM 736 N N . ALA A 1 98 ? -8.699 -12.201 -4.683 1.00 83.69 98 ALA A N 1
ATOM 737 C CA . ALA A 1 98 ? -8.275 -11.666 -5.981 1.00 83.69 98 ALA A CA 1
ATOM 738 C C . ALA A 1 98 ? -9.239 -10.655 -6.614 1.00 83.69 98 ALA A C 1
ATOM 740 O O . ALA A 1 98 ? -8.799 -9.643 -7.161 1.00 83.69 98 ALA A O 1
ATOM 741 N N . ASP A 1 99 ? -10.543 -10.882 -6.460 1.00 85.69 99 ASP A N 1
ATOM 742 C CA . ASP A 1 99 ? -11.597 -10.035 -7.028 1.00 85.69 99 ASP A CA 1
ATOM 743 C C . ASP A 1 99 ? -11.614 -8.613 -6.440 1.00 85.69 99 ASP A C 1
ATOM 745 O O . ASP A 1 99 ? -12.197 -7.697 -7.022 1.00 85.69 99 ASP A O 1
ATOM 749 N N . HIS A 1 100 ? -10.987 -8.412 -5.276 1.00 88.31 100 HIS A N 1
ATOM 750 C CA . HIS A 1 100 ? -11.048 -7.163 -4.517 1.00 88.31 100 HIS A CA 1
ATOM 751 C C . HIS A 1 100 ? -9.683 -6.576 -4.152 1.00 88.31 100 HIS A C 1
ATOM 753 O O . HIS A 1 100 ? -9.628 -5.460 -3.631 1.00 88.31 100 HIS A O 1
ATOM 759 N N . VAL A 1 101 ? -8.579 -7.277 -4.433 1.00 88.81 101 VAL A N 1
ATOM 760 C CA . VAL A 1 101 ? -7.217 -6.770 -4.173 1.00 88.81 101 VAL A CA 1
ATOM 761 C C . VAL A 1 101 ? -6.935 -5.475 -4.939 1.00 88.81 101 VAL A C 1
ATOM 763 O O . VAL A 1 101 ? -6.209 -4.612 -4.447 1.00 88.81 101 VAL A O 1
ATOM 766 N N . SER A 1 102 ? -7.567 -5.290 -6.099 1.00 87.94 102 SER A N 1
ATOM 767 C CA . SER A 1 102 ? -7.449 -4.079 -6.917 1.00 87.94 102 SER A CA 1
ATOM 768 C C . SER A 1 102 ? -7.848 -2.794 -6.184 1.00 87.94 102 SER A C 1
ATOM 770 O O . SER A 1 102 ? -7.380 -1.730 -6.566 1.00 87.94 102 SER A O 1
ATOM 772 N N . LEU A 1 103 ? -8.635 -2.866 -5.102 1.00 90.75 103 LEU A N 1
ATOM 773 C CA . LEU A 1 103 ? -9.003 -1.703 -4.283 1.00 90.75 103 LEU A CA 1
ATOM 774 C C . LEU A 1 103 ? -7.820 -1.112 -3.500 1.00 90.75 103 LEU A C 1
ATOM 776 O O . LEU A 1 103 ? -7.852 0.059 -3.135 1.00 90.75 103 LEU A O 1
ATOM 780 N N . ILE A 1 104 ? -6.788 -1.914 -3.222 1.00 91.50 104 ILE A N 1
ATOM 781 C CA . ILE A 1 104 ? -5.617 -1.498 -2.434 1.00 91.50 104 ILE A CA 1
ATOM 782 C C . ILE A 1 104 ? -4.581 -0.801 -3.324 1.00 91.50 104 ILE A C 1
ATOM 784 O O . ILE A 1 104 ? -3.876 0.101 -2.874 1.00 91.50 104 ILE A O 1
ATOM 788 N N . VAL A 1 105 ? -4.501 -1.203 -4.596 1.00 90.88 105 VAL A N 1
ATOM 789 C CA . VAL A 1 105 ? -3.482 -0.729 -5.541 1.00 90.88 105 VAL A CA 1
ATOM 790 C C . VAL A 1 105 ? -3.486 0.800 -5.709 1.00 90.88 105 VAL A C 1
ATOM 792 O O . VAL A 1 105 ? -2.404 1.377 -5.627 1.00 90.88 105 VAL A O 1
ATOM 795 N N . PRO A 1 106 ? -4.639 1.491 -5.849 1.00 91.56 106 PRO A N 1
ATOM 796 C CA . PRO A 1 106 ? -4.672 2.951 -5.934 1.00 91.56 106 PRO A CA 1
ATOM 797 C C . PRO A 1 106 ? -4.099 3.656 -4.703 1.00 91.56 106 PRO A C 1
ATOM 799 O O . PRO A 1 106 ? -3.485 4.706 -4.843 1.00 91.56 106 PRO A O 1
ATOM 802 N N . ILE A 1 107 ? -4.269 3.081 -3.507 1.00 93.88 107 ILE A N 1
ATOM 803 C CA . ILE A 1 107 ? -3.762 3.672 -2.261 1.00 93.88 107 ILE A CA 1
ATOM 804 C C . ILE A 1 107 ? -2.235 3.620 -2.250 1.00 93.88 107 ILE A C 1
ATOM 806 O O . ILE A 1 107 ? -1.584 4.626 -1.992 1.00 93.88 107 ILE A O 1
ATOM 810 N N . LEU A 1 108 ? -1.662 2.459 -2.577 1.00 92.25 108 LEU A N 1
ATOM 811 C CA . LEU A 1 108 ? -0.210 2.292 -2.656 1.00 92.25 108 LEU A CA 1
ATOM 812 C C . LEU A 1 108 ? 0.402 3.120 -3.793 1.00 92.25 108 LEU A C 1
ATOM 814 O O . LEU A 1 108 ? 1.460 3.708 -3.610 1.00 92.25 108 LEU A O 1
ATOM 818 N N . ALA A 1 109 ? -0.276 3.206 -4.941 1.00 89.69 109 ALA A N 1
ATOM 819 C CA . ALA A 1 109 ? 0.147 4.059 -6.047 1.00 89.69 109 ALA A CA 1
ATOM 820 C C . ALA A 1 109 ? 0.179 5.539 -5.640 1.00 89.69 109 ALA A C 1
ATOM 822 O O . ALA A 1 109 ? 1.156 6.217 -5.929 1.00 89.69 109 ALA A O 1
ATOM 823 N N . ASN A 1 110 ? -0.837 6.017 -4.913 1.00 90.81 110 ASN A N 1
ATOM 824 C CA . ASN A 1 110 ? -0.875 7.392 -4.417 1.00 90.81 110 ASN A CA 1
ATOM 825 C C . ASN A 1 110 ? 0.324 7.712 -3.510 1.00 90.81 110 ASN A C 1
ATOM 827 O O . ASN A 1 110 ? 0.951 8.749 -3.674 1.00 90.81 110 ASN A O 1
ATOM 831 N N . ILE A 1 111 ? 0.692 6.790 -2.612 1.00 90.44 111 ILE A N 1
ATOM 832 C CA . ILE A 1 111 ? 1.887 6.948 -1.767 1.00 90.44 111 ILE A CA 1
ATOM 833 C C . ILE A 1 111 ? 3.148 7.069 -2.633 1.00 90.44 111 ILE A C 1
ATOM 835 O O . ILE A 1 111 ? 3.966 7.945 -2.393 1.00 90.44 111 ILE A O 1
ATOM 839 N N . ILE A 1 112 ? 3.293 6.232 -3.664 1.00 86.44 112 ILE A N 1
ATOM 840 C CA . ILE A 1 112 ? 4.469 6.256 -4.552 1.00 86.44 112 ILE A CA 1
ATOM 841 C C . ILE A 1 112 ? 4.572 7.570 -5.335 1.00 86.44 112 ILE A C 1
ATOM 843 O O . ILE A 1 112 ? 5.677 8.024 -5.606 1.00 86.44 112 ILE A O 1
ATOM 847 N N . TYR A 1 113 ? 3.445 8.164 -5.726 1.00 85.75 113 TYR A N 1
ATOM 848 C CA . TYR A 1 113 ? 3.441 9.387 -6.533 1.00 85.75 113 TYR A CA 1
ATOM 849 C C . TYR A 1 113 ? 3.684 10.655 -5.724 1.00 85.75 113 TYR A C 1
ATOM 851 O O . TYR A 1 113 ? 4.137 11.648 -6.282 1.00 85.75 113 TYR A O 1
ATOM 859 N N . SER A 1 114 ? 3.327 10.643 -4.442 1.00 86.19 114 SER A N 1
ATOM 860 C CA . SER A 1 114 ? 3.328 11.846 -3.611 1.00 86.19 114 SER A CA 1
ATOM 861 C C . SER A 1 114 ? 4.529 11.959 -2.679 1.00 86.19 114 SER A C 1
ATOM 863 O O . SER A 1 114 ? 4.688 13.010 -2.072 1.00 86.19 114 SER A O 1
ATOM 865 N N . ILE A 1 115 ? 5.347 10.911 -2.543 1.00 84.31 115 ILE A N 1
ATOM 866 C CA . ILE A 1 115 ? 6.415 10.869 -1.541 1.00 84.31 115 ILE A CA 1
ATOM 867 C C . ILE A 1 115 ? 7.807 11.044 -2.150 1.00 84.31 115 ILE A C 1
ATOM 869 O O . ILE A 1 115 ? 8.138 10.430 -3.166 1.00 84.31 115 ILE A O 1
ATOM 873 N N . GLU A 1 116 ? 8.642 11.848 -1.493 1.00 80.12 116 GLU A N 1
ATOM 874 C CA . GLU A 1 116 ? 10.065 11.991 -1.834 1.00 80.12 116 GLU A CA 1
ATOM 875 C C . GLU A 1 116 ? 10.942 10.993 -1.057 1.00 80.12 116 GLU A C 1
ATOM 877 O O . GLU A 1 116 ? 11.999 10.579 -1.545 1.00 80.12 116 GLU A O 1
ATOM 882 N N . GLU A 1 117 ? 10.496 10.561 0.130 1.00 84.00 117 GLU A N 1
ATOM 883 C CA . GLU A 1 117 ? 11.241 9.642 0.987 1.00 84.00 117 GLU A CA 1
ATOM 884 C C . GLU A 1 117 ? 11.319 8.233 0.374 1.00 84.00 117 GLU A C 1
ATOM 886 O O . GLU A 1 117 ? 10.338 7.492 0.224 1.00 84.00 117 GLU A O 1
ATOM 891 N N . VAL A 1 118 ? 12.546 7.836 0.045 1.00 82.19 118 VAL A N 1
ATOM 892 C CA . VAL A 1 118 ? 12.876 6.592 -0.656 1.00 82.19 118 VAL A CA 1
ATOM 893 C C . VAL A 1 118 ? 12.393 5.369 0.104 1.00 82.19 118 VAL A C 1
ATOM 895 O O . VAL A 1 118 ? 11.921 4.406 -0.508 1.00 82.19 118 VAL A O 1
ATOM 898 N N . VAL A 1 119 ? 12.548 5.377 1.427 1.00 86.31 119 VAL A N 1
ATOM 899 C CA . VAL A 1 119 ? 12.246 4.205 2.256 1.00 86.31 119 VAL A CA 1
ATOM 900 C C . VAL A 1 119 ? 10.733 3.949 2.298 1.00 86.31 119 VAL A C 1
ATOM 902 O O . VAL A 1 119 ? 10.297 2.794 2.290 1.00 86.31 119 VAL A O 1
ATOM 905 N N . VAL A 1 120 ? 9.924 5.013 2.253 1.00 89.44 120 VAL A N 1
ATOM 906 C CA . VAL A 1 120 ? 8.457 4.935 2.164 1.00 89.44 120 VAL A CA 1
ATOM 907 C C . VAL A 1 120 ? 8.036 4.389 0.797 1.00 89.44 120 VAL A C 1
ATOM 909 O O . VAL A 1 120 ? 7.228 3.456 0.722 1.00 89.44 120 VAL A O 1
ATOM 912 N N . ALA A 1 121 ? 8.627 4.908 -0.285 1.00 86.00 121 ALA A N 1
ATOM 913 C CA . ALA A 1 121 ? 8.357 4.441 -1.645 1.00 86.00 121 ALA A CA 1
ATOM 914 C C . ALA A 1 121 ? 8.730 2.957 -1.839 1.00 86.00 121 ALA A C 1
ATOM 916 O O . ALA A 1 121 ? 7.957 2.197 -2.435 1.00 86.00 121 ALA A O 1
ATOM 917 N N . GLU A 1 122 ? 9.872 2.510 -1.294 1.00 86.31 122 GLU A N 1
ATOM 918 C CA . GLU A 1 122 ? 10.297 1.100 -1.325 1.00 86.31 122 GLU A CA 1
ATOM 919 C C . GLU A 1 122 ? 9.280 0.207 -0.603 1.00 86.31 122 GLU A C 1
ATOM 921 O O . GLU A 1 122 ? 8.836 -0.796 -1.165 1.00 86.31 122 GLU A O 1
ATOM 926 N N . ALA A 1 123 ? 8.812 0.613 0.581 1.00 90.81 123 ALA A N 1
ATOM 927 C CA . ALA A 1 123 ? 7.799 -0.128 1.331 1.00 90.81 123 ALA A CA 1
ATOM 928 C C . ALA A 1 123 ? 6.455 -0.247 0.587 1.00 90.81 123 ALA A C 1
ATOM 930 O O . ALA A 1 123 ? 5.812 -1.308 0.614 1.00 90.81 123 ALA A O 1
ATOM 931 N N . ALA A 1 124 ? 6.021 0.821 -0.088 1.00 91.31 124 ALA A N 1
ATOM 932 C CA . ALA A 1 124 ? 4.810 0.805 -0.906 1.00 91.31 124 ALA A CA 1
ATOM 933 C C . ALA A 1 124 ? 4.960 -0.119 -2.122 1.00 91.31 124 ALA A C 1
ATOM 935 O O . ALA A 1 124 ? 4.045 -0.884 -2.441 1.00 91.31 124 ALA A O 1
ATOM 936 N N . CYS A 1 125 ? 6.133 -0.121 -2.752 1.00 87.69 125 CYS A N 1
ATOM 937 C CA . CYS A 1 125 ? 6.419 -0.977 -3.898 1.00 87.69 125 CYS A CA 1
ATOM 938 C C . CYS A 1 125 ? 6.536 -2.449 -3.535 1.00 87.69 125 CYS A C 1
ATOM 940 O O . CYS A 1 125 ? 5.943 -3.284 -4.217 1.00 87.69 125 CYS A O 1
ATOM 942 N N . ASP A 1 126 ? 7.220 -2.783 -2.446 1.00 89.81 126 ASP A N 1
ATOM 943 C CA . ASP A 1 126 ? 7.284 -4.158 -1.951 1.00 89.81 126 ASP A CA 1
ATOM 944 C C . ASP A 1 126 ? 5.884 -4.685 -1.616 1.00 89.81 126 ASP A C 1
ATOM 946 O O . ASP A 1 126 ? 5.547 -5.836 -1.906 1.00 89.81 126 ASP A O 1
ATOM 950 N N . SER A 1 127 ? 5.021 -3.813 -1.092 1.00 92.69 127 SER A N 1
ATOM 951 C CA . SER A 1 127 ? 3.622 -4.140 -0.821 1.00 92.69 127 SER A CA 1
ATOM 952 C C . SER A 1 127 ? 2.811 -4.341 -2.101 1.00 92.69 127 SER A C 1
ATOM 954 O O . SER A 1 127 ? 2.028 -5.287 -2.172 1.00 92.69 127 SER A O 1
ATOM 956 N N . LEU A 1 128 ? 3.023 -3.531 -3.144 1.00 89.75 128 LEU A N 1
ATOM 957 C CA . LEU A 1 128 ? 2.429 -3.767 -4.466 1.00 89.75 128 LEU A CA 1
ATOM 958 C C . LEU A 1 128 ? 2.887 -5.101 -5.061 1.00 89.75 128 LEU A C 1
ATOM 960 O O . LEU A 1 128 ? 2.060 -5.869 -5.554 1.00 89.75 128 LEU A O 1
ATOM 964 N N . VAL A 1 129 ? 4.185 -5.398 -4.980 1.00 87.81 129 VAL A N 1
ATOM 965 C CA . VAL A 1 129 ? 4.764 -6.654 -5.469 1.00 87.81 129 VAL A CA 1
ATOM 966 C C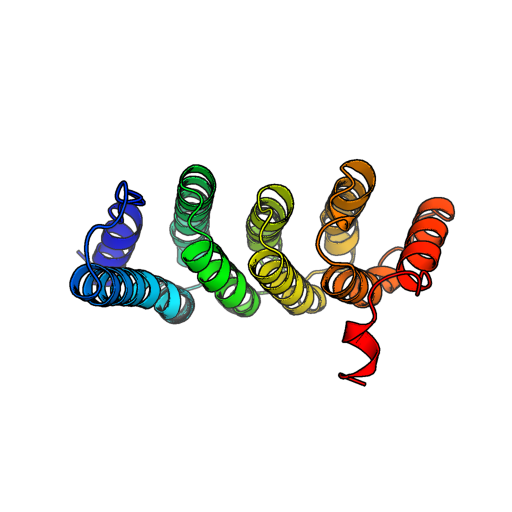 . VAL A 1 129 ? 4.183 -7.855 -4.723 1.00 87.81 129 VAL A C 1
ATOM 968 O O . VAL A 1 129 ? 3.865 -8.863 -5.349 1.00 87.81 129 VAL A O 1
ATOM 971 N N . ALA A 1 130 ? 3.956 -7.747 -3.413 1.00 89.75 130 ALA A N 1
ATOM 972 C CA . ALA A 1 130 ? 3.313 -8.798 -2.625 1.00 89.75 130 ALA A CA 1
ATOM 973 C C . ALA A 1 130 ? 1.850 -9.062 -3.036 1.00 89.75 130 ALA A C 1
ATOM 975 O O . ALA A 1 130 ? 1.348 -10.178 -2.870 1.00 89.75 130 ALA A O 1
ATOM 976 N N . LEU A 1 131 ? 1.162 -8.056 -3.584 1.00 89.19 131 LEU A N 1
ATOM 977 C CA . LEU A 1 131 ? -0.219 -8.170 -4.058 1.00 89.19 131 LEU A CA 1
ATOM 978 C C . LEU A 1 131 ? -0.321 -8.671 -5.507 1.00 89.19 131 LEU A C 1
ATOM 980 O O . LEU A 1 131 ? -1.358 -9.233 -5.861 1.00 89.19 131 LEU A O 1
ATOM 984 N N . LEU A 1 132 ? 0.733 -8.535 -6.323 1.00 85.75 132 LEU A N 1
ATOM 985 C CA . LEU A 1 132 ? 0.753 -8.972 -7.729 1.00 85.75 132 LEU A CA 1
ATOM 986 C C . LEU A 1 132 ? 0.277 -10.420 -7.939 1.00 85.75 132 LEU A C 1
ATOM 988 O O . LEU A 1 132 ? -0.615 -10.614 -8.763 1.00 85.75 132 LEU A O 1
ATOM 992 N N . PRO A 1 133 ? 0.763 -11.439 -7.194 1.00 85.44 133 PRO A N 1
ATOM 993 C CA . PRO A 1 133 ? 0.340 -12.828 -7.399 1.00 85.44 133 PRO A CA 1
ATOM 994 C C . PRO A 1 133 ? -1.141 -13.075 -7.092 1.00 85.44 133 PRO A C 1
ATOM 996 O O . PRO A 1 133 ? -1.672 -14.132 -7.427 1.00 85.44 133 PRO A O 1
ATOM 999 N N . LYS A 1 134 ? -1.795 -12.135 -6.400 1.00 85.69 134 LYS A N 1
ATOM 1000 C CA . LYS A 1 134 ? -3.205 -12.219 -6.020 1.00 85.69 134 LYS A CA 1
ATOM 1001 C C . LYS A 1 134 ? -4.116 -11.520 -7.021 1.00 85.69 134 LYS A C 1
ATOM 1003 O O . LYS A 1 134 ? -5.324 -11.645 -6.887 1.00 85.69 134 LYS A O 1
ATOM 1008 N N . LEU A 1 135 ? -3.582 -10.777 -7.987 1.00 83.31 135 LEU A N 1
ATOM 1009 C CA . LEU A 1 135 ? -4.385 -10.064 -8.973 1.00 83.31 135 LEU A CA 1
ATOM 1010 C C . LEU A 1 135 ? -4.627 -10.933 -10.213 1.00 83.31 135 LEU A C 1
ATOM 1012 O O . LEU A 1 135 ? -3.720 -11.638 -10.654 1.00 83.31 135 LEU A O 1
ATOM 1016 N N . PRO A 1 136 ? -5.829 -10.879 -10.814 1.00 80.88 136 PRO A N 1
ATOM 1017 C CA . PRO A 1 136 ? -6.064 -11.521 -12.098 1.00 80.88 136 PRO A CA 1
ATOM 1018 C C . PRO A 1 136 ? -5.285 -10.793 -13.202 1.00 80.88 136 PRO A C 1
ATOM 1020 O O . PRO A 1 136 ? -5.257 -9.563 -13.242 1.00 80.88 136 PRO A O 1
ATOM 1023 N N . ASN A 1 137 ? -4.687 -11.559 -14.116 1.00 76.69 137 ASN A N 1
ATOM 1024 C CA . ASN A 1 137 ? -3.776 -11.073 -15.163 1.00 76.69 137 ASN A CA 1
ATOM 1025 C C . ASN A 1 137 ? -4.345 -9.892 -15.965 1.00 76.69 137 ASN A C 1
ATOM 1027 O O . ASN A 1 137 ? -3.644 -8.914 -16.209 1.00 76.69 137 ASN A O 1
ATOM 1031 N N . ASP A 1 138 ? -5.635 -9.953 -16.309 1.00 77.56 138 ASP A N 1
ATOM 1032 C CA . ASP A 1 138 ? -6.323 -8.909 -17.078 1.00 77.56 138 ASP A CA 1
ATOM 1033 C C . ASP A 1 138 ? -6.340 -7.559 -16.336 1.00 77.56 138 ASP A C 1
ATOM 1035 O O . ASP A 1 138 ? -6.255 -6.488 -16.941 1.00 77.56 138 ASP A O 1
ATOM 1039 N N . VAL A 1 139 ? -6.422 -7.598 -15.002 1.00 77.88 139 VAL A N 1
ATOM 1040 C CA . VAL A 1 139 ? -6.428 -6.404 -14.149 1.00 77.88 139 VAL A CA 1
ATOM 1041 C C . VAL A 1 139 ? -5.012 -5.881 -13.937 1.00 77.88 139 VAL A C 1
ATOM 1043 O O . VAL A 1 139 ? -4.834 -4.662 -13.889 1.00 77.88 139 VAL A O 1
ATOM 1046 N N . VAL A 1 140 ? -4.010 -6.764 -13.864 1.00 77.31 140 VAL A N 1
ATOM 1047 C CA . VAL A 1 140 ? -2.596 -6.383 -13.702 1.00 77.31 140 VAL A CA 1
ATOM 1048 C C . VAL A 1 140 ? -2.170 -5.425 -14.809 1.00 77.31 140 VAL A C 1
ATOM 1050 O O . VAL A 1 140 ? -1.702 -4.331 -14.500 1.00 77.31 140 VAL A O 1
ATOM 1053 N N . ASP A 1 141 ? -2.422 -5.765 -16.074 1.00 76.00 141 ASP A N 1
ATOM 1054 C CA . ASP A 1 141 ? -2.070 -4.901 -17.208 1.00 76.00 141 ASP A CA 1
ATOM 1055 C C . ASP A 1 141 ? -2.766 -3.539 -17.122 1.00 76.00 141 ASP A C 1
ATOM 1057 O O . ASP A 1 141 ? -2.125 -2.496 -17.240 1.00 76.00 141 ASP A O 1
ATOM 1061 N N . SER A 1 142 ? -4.075 -3.527 -16.858 1.00 79.06 142 SER A N 1
ATOM 1062 C CA . SER A 1 142 ? -4.850 -2.280 -16.781 1.00 79.06 142 SER A CA 1
ATOM 1063 C C . SER A 1 142 ? -4.419 -1.360 -15.632 1.00 79.06 142 SER A C 1
ATOM 1065 O O . SER A 1 142 ? -4.535 -0.140 -15.748 1.00 79.06 142 SER A O 1
ATOM 1067 N N . THR A 1 143 ? -3.899 -1.936 -14.545 1.00 78.69 143 THR A N 1
ATOM 1068 C CA . THR A 1 143 ? -3.651 -1.222 -13.290 1.00 78.69 143 THR A CA 1
ATOM 1069 C C . THR A 1 143 ? -2.179 -0.858 -13.115 1.00 78.69 143 THR A C 1
ATOM 1071 O O . THR A 1 143 ? -1.876 0.258 -12.708 1.00 78.69 143 THR A O 1
ATOM 1074 N N . PHE A 1 144 ? -1.243 -1.743 -13.470 1.00 76.31 144 PHE A N 1
ATOM 1075 C CA . PHE A 1 144 ? 0.197 -1.492 -13.333 1.00 76.31 144 PHE A CA 1
ATOM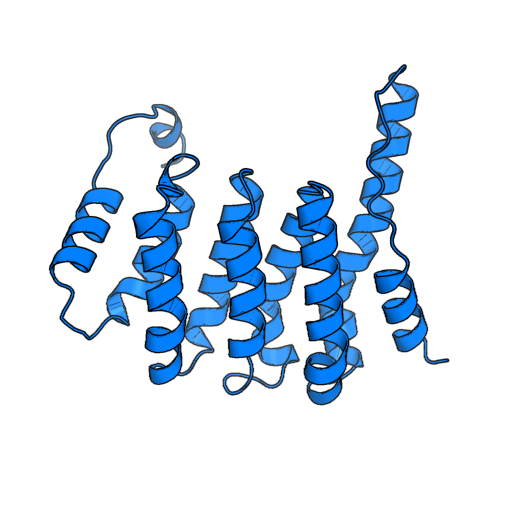 1076 C C . PHE A 1 144 ? 0.796 -0.736 -14.523 1.00 76.31 144 PHE A C 1
ATOM 1078 O O . PHE A 1 144 ? 1.750 0.020 -14.334 1.00 76.31 144 PHE A O 1
ATOM 1085 N N . ALA A 1 145 ? 0.238 -0.871 -15.734 1.00 76.62 145 ALA A N 1
ATOM 1086 C CA . ALA A 1 145 ? 0.683 -0.088 -16.890 1.00 76.62 145 ALA A CA 1
ATOM 1087 C C . ALA A 1 145 ? 0.674 1.433 -16.655 1.00 76.62 145 ALA A C 1
ATOM 1089 O O . ALA A 1 145 ? 1.683 2.070 -16.968 1.00 76.62 145 ALA A O 1
ATOM 1090 N N . PRO A 1 146 ? -0.414 2.045 -16.140 1.00 81.75 146 PRO A N 1
ATOM 1091 C CA . PRO A 1 146 ? -0.420 3.479 -15.877 1.00 81.75 146 PRO A CA 1
ATOM 1092 C C . PRO A 1 146 ? 0.543 3.864 -14.751 1.00 81.75 146 PRO A C 1
ATOM 1094 O O . PRO A 1 146 ? 1.187 4.898 -14.871 1.00 81.75 146 PRO A O 1
ATOM 1097 N N . ILE A 1 147 ? 0.710 3.022 -13.722 1.00 80.88 147 ILE A N 1
ATOM 1098 C CA . ILE A 1 147 ? 1.625 3.301 -12.605 1.00 80.88 147 ILE A CA 1
ATOM 1099 C C . ILE A 1 147 ? 3.062 3.407 -13.089 1.00 80.88 147 ILE A C 1
ATOM 1101 O O . ILE A 1 147 ? 3.742 4.401 -12.851 1.00 80.88 147 ILE A O 1
ATOM 1105 N N . ILE A 1 148 ? 3.513 2.403 -13.834 1.00 74.81 148 ILE A N 1
ATOM 1106 C CA . ILE A 1 148 ? 4.890 2.380 -14.317 1.00 74.81 148 ILE A CA 1
ATOM 1107 C C . ILE A 1 148 ? 5.109 3.481 -15.362 1.00 74.81 148 ILE A C 1
ATOM 1109 O O . ILE A 1 148 ? 6.180 4.078 -15.384 1.00 74.81 148 ILE A O 1
ATOM 1113 N N . ARG A 1 149 ? 4.103 3.804 -16.190 1.00 76.00 149 ARG A N 1
ATOM 1114 C CA . ARG A 1 149 ? 4.177 4.947 -17.115 1.00 76.00 149 ARG A CA 1
ATOM 1115 C C . ARG A 1 149 ? 4.261 6.289 -16.393 1.00 76.00 149 ARG A C 1
ATOM 1117 O O . ARG A 1 149 ? 4.943 7.166 -16.895 1.00 76.00 149 ARG A O 1
ATOM 1124 N N . HIS A 1 150 ? 3.605 6.454 -15.253 1.00 78.12 150 HIS A N 1
ATOM 1125 C CA . HIS A 1 150 ? 3.692 7.699 -14.499 1.00 78.12 150 HIS A CA 1
ATOM 1126 C C . HIS A 1 150 ? 5.075 7.867 -13.854 1.00 78.12 150 HIS A C 1
ATOM 1128 O O . HIS A 1 150 ? 5.702 8.902 -14.034 1.00 78.12 150 HIS A O 1
ATOM 1134 N N . ILE A 1 151 ? 5.609 6.810 -13.227 1.00 72.69 151 ILE A N 1
ATOM 1135 C CA . ILE A 1 151 ? 6.972 6.803 -12.654 1.00 72.69 151 ILE A CA 1
ATOM 1136 C C . ILE A 1 151 ? 8.019 7.096 -13.747 1.00 72.69 151 ILE A C 1
ATOM 1138 O O . ILE A 1 151 ? 8.821 8.013 -13.619 1.00 72.69 151 ILE A O 1
ATOM 1142 N N . ILE A 1 152 ? 7.920 6.335 -14.843 1.00 69.06 152 ILE A N 1
ATOM 1143 C CA . ILE A 1 152 ? 8.118 6.731 -16.242 1.00 69.06 152 ILE A CA 1
ATOM 1144 C C . ILE A 1 152 ? 8.397 8.218 -16.603 1.00 69.06 152 ILE A C 1
ATOM 1146 O O . ILE A 1 152 ? 9.458 8.654 -17.055 1.00 69.06 152 ILE A O 1
ATOM 1150 N N . GLU A 1 153 ? 7.316 8.981 -16.583 1.00 71.12 153 GLU A N 1
ATOM 1151 C CA . GLU A 1 153 ? 7.203 10.285 -17.226 1.00 71.12 153 GLU A CA 1
ATOM 1152 C C . GLU A 1 153 ? 7.569 11.424 -16.276 1.00 71.12 153 GLU A C 1
ATOM 1154 O O . GLU A 1 153 ? 8.143 12.411 -16.727 1.00 71.12 153 GLU A O 1
ATOM 1159 N N . GLU A 1 154 ? 7.298 11.263 -14.980 1.00 66.31 154 GLU A N 1
ATOM 1160 C CA . GLU A 1 154 ? 7.528 12.278 -13.939 1.00 66.31 154 GLU A CA 1
ATOM 1161 C C . GLU A 1 154 ? 8.971 12.307 -13.411 1.00 66.31 154 GLU A C 1
ATOM 1163 O O . GLU A 1 154 ? 9.282 13.001 -12.449 1.00 66.31 154 GLU A O 1
ATOM 1168 N N . ASP A 1 155 ? 9.869 11.524 -14.005 1.00 61.81 155 ASP A N 1
ATOM 1169 C CA . ASP A 1 155 ? 11.263 11.388 -13.573 1.00 61.81 155 ASP A CA 1
ATOM 1170 C C . ASP A 1 155 ? 11.436 10.994 -12.083 1.00 61.81 155 ASP A C 1
ATOM 1172 O O . ASP A 1 155 ? 12.502 11.175 -11.486 1.00 61.81 155 ASP A O 1
ATOM 1176 N N . LEU A 1 156 ? 10.409 10.363 -11.487 1.00 57.81 156 LEU A N 1
ATOM 1177 C CA . LEU A 1 156 ? 10.373 9.884 -10.089 1.00 57.81 156 LEU A CA 1
ATOM 1178 C C . LEU A 1 156 ? 11.462 8.831 -9.770 1.00 57.81 156 LEU A C 1
ATOM 1180 O O . LEU A 1 156 ? 11.617 8.380 -8.637 1.00 57.81 156 LEU A O 1
ATOM 1184 N N . TYR A 1 157 ? 12.262 8.443 -10.762 1.00 51.84 157 TYR A N 1
ATOM 1185 C CA . TYR A 1 157 ? 13.434 7.570 -10.653 1.00 51.84 157 TYR A CA 1
ATOM 1186 C C . TYR A 1 157 ? 14.597 8.159 -9.860 1.00 51.84 157 TYR A C 1
ATOM 1188 O O . TYR A 1 157 ? 15.517 7.418 -9.502 1.00 51.84 157 TYR A O 1
ATOM 1196 N N . CYS A 1 158 ? 14.609 9.479 -9.655 1.00 44.38 158 CYS A N 1
ATOM 1197 C CA . CYS A 1 158 ? 15.792 10.192 -9.179 1.00 44.38 158 CYS A CA 1
ATOM 1198 C C . CYS A 1 158 ? 16.219 9.803 -7.753 1.00 44.38 158 CYS A C 1
ATOM 1200 O O . CYS A 1 158 ? 17.397 9.935 -7.430 1.00 44.38 158 CYS A O 1
ATOM 1202 N N . ALA A 1 159 ? 15.317 9.277 -6.915 1.00 44.53 159 ALA A N 1
ATOM 1203 C CA . ALA A 1 159 ? 15.616 9.040 -5.502 1.00 44.53 159 ALA A CA 1
ATOM 1204 C C . ALA A 1 159 ? 16.085 7.601 -5.182 1.00 44.53 159 ALA A C 1
ATOM 1206 O O . ALA A 1 159 ? 16.928 7.415 -4.307 1.00 44.53 159 ALA A O 1
ATOM 1207 N N . SER A 1 160 ? 15.629 6.559 -5.902 1.00 53.25 160 SER A N 1
ATOM 1208 C CA . SER A 1 160 ? 16.155 5.192 -5.711 1.00 53.25 160 SER A CA 1
ATOM 1209 C C . SER A 1 160 ? 15.816 4.219 -6.838 1.00 53.25 160 SER A C 1
ATOM 1211 O O . SER A 1 160 ? 14.676 3.813 -7.052 1.00 53.25 160 SER A O 1
ATOM 1213 N N . ARG A 1 161 ? 16.867 3.746 -7.513 1.00 60.12 161 ARG A N 1
ATOM 1214 C CA . ARG A 1 161 ? 16.790 2.760 -8.604 1.00 60.12 161 ARG A CA 1
ATOM 1215 C C . ARG A 1 161 ? 16.420 1.350 -8.120 1.00 60.12 161 ARG A C 1
ATOM 1217 O O . ARG A 1 161 ? 16.012 0.507 -8.918 1.00 60.12 161 ARG A O 1
ATOM 1224 N N . LYS A 1 162 ? 16.586 1.057 -6.822 1.00 64.31 162 LYS A N 1
ATOM 1225 C CA . LYS A 1 162 ? 16.501 -0.310 -6.281 1.00 64.31 162 LYS A CA 1
ATOM 1226 C C . LYS A 1 162 ? 15.063 -0.816 -6.199 1.00 64.31 162 LYS A C 1
ATOM 1228 O O . LYS A 1 162 ? 14.797 -1.930 -6.655 1.00 64.31 162 LYS A O 1
ATOM 1233 N N . TRP A 1 163 ? 14.154 -0.011 -5.649 1.00 68.25 163 TRP A N 1
ATOM 1234 C CA . TRP A 1 163 ? 12.753 -0.411 -5.513 1.00 68.25 163 TRP A CA 1
ATOM 1235 C C . TRP A 1 163 ? 12.071 -0.479 -6.876 1.00 68.25 163 TRP A C 1
ATOM 1237 O O . TRP A 1 163 ? 11.343 -1.434 -7.148 1.00 68.25 163 TRP A O 1
ATOM 1247 N N . LEU A 1 164 ? 12.378 0.462 -7.777 1.00 66.06 164 LEU A N 1
ATOM 1248 C CA . LEU A 1 164 ? 11.812 0.433 -9.116 1.00 66.06 164 LEU A CA 1
ATOM 1249 C C . LEU A 1 164 ? 12.285 -0.814 -9.855 1.00 66.06 164 LEU A C 1
ATOM 1251 O O . LEU A 1 164 ? 11.454 -1.562 -10.350 1.00 66.06 164 LEU A O 1
ATOM 1255 N N . ARG A 1 165 ? 13.585 -1.134 -9.841 1.00 65.38 165 ARG A N 1
ATOM 1256 C CA . ARG A 1 165 ? 14.083 -2.398 -10.409 1.00 65.38 165 ARG A CA 1
ATOM 1257 C C . ARG A 1 165 ? 13.331 -3.609 -9.849 1.00 65.38 165 ARG A C 1
ATOM 1259 O O . ARG A 1 165 ? 12.973 -4.497 -10.620 1.00 65.38 165 ARG A O 1
ATOM 1266 N N . ASN A 1 166 ? 13.081 -3.646 -8.538 1.00 70.56 166 ASN A N 1
ATOM 1267 C CA . ASN A 1 166 ? 12.318 -4.726 -7.913 1.00 70.56 166 ASN A CA 1
ATOM 1268 C C . ASN A 1 166 ? 10.905 -4.829 -8.507 1.00 70.56 166 ASN A C 1
ATOM 1270 O O . ASN A 1 166 ? 10.513 -5.899 -8.973 1.00 70.56 166 ASN A O 1
ATOM 1274 N N . LEU A 1 167 ? 10.176 -3.714 -8.573 1.00 72.25 167 LEU A N 1
ATOM 1275 C CA . LEU A 1 167 ? 8.847 -3.655 -9.180 1.00 72.25 167 LEU A CA 1
ATOM 1276 C C . LEU A 1 167 ? 8.883 -4.113 -10.646 1.00 72.25 167 LEU A C 1
ATOM 1278 O O . LEU A 1 167 ? 8.099 -4.965 -11.058 1.00 72.25 167 LEU A O 1
ATOM 1282 N N . LEU A 1 168 ? 9.834 -3.613 -11.431 1.00 69.31 168 LEU A N 1
ATOM 1283 C CA . LEU A 1 168 ? 9.937 -3.917 -12.856 1.00 69.31 168 LEU A CA 1
ATOM 1284 C C . LEU A 1 168 ? 10.210 -5.397 -13.120 1.00 69.31 168 LEU A C 1
ATOM 1286 O O . LEU A 1 168 ? 9.545 -5.981 -13.972 1.00 69.31 168 LEU A O 1
ATOM 1290 N N . LEU A 1 169 ? 11.116 -6.030 -12.370 1.00 70.94 169 LEU A N 1
ATOM 1291 C CA . LEU A 1 169 ? 11.389 -7.468 -12.497 1.00 70.94 169 LEU A CA 1
ATOM 1292 C C . LEU A 1 169 ? 10.132 -8.319 -12.263 1.00 70.94 169 LEU A C 1
ATOM 1294 O O . LEU A 1 169 ? 9.925 -9.321 -12.951 1.00 70.94 169 LEU A O 1
ATOM 1298 N N . HIS A 1 170 ? 9.268 -7.904 -11.335 1.00 72.56 170 HIS A N 1
ATOM 1299 C CA . HIS A 1 170 ? 8.037 -8.625 -11.021 1.00 72.56 170 HIS A CA 1
ATOM 1300 C C . HIS A 1 170 ? 6.906 -8.355 -12.019 1.00 72.56 170 HIS A C 1
ATOM 1302 O O . HIS A 1 170 ? 6.074 -9.235 -12.224 1.00 72.56 170 HIS A O 1
ATOM 1308 N N . VAL A 1 171 ? 6.876 -7.188 -12.671 1.00 69.62 171 VAL A N 1
ATOM 1309 C CA . VAL A 1 171 ? 5.776 -6.815 -13.581 1.00 69.62 171 VAL A CA 1
ATOM 1310 C C . VAL A 1 171 ? 6.114 -7.099 -15.060 1.00 69.62 171 VAL A C 1
ATOM 1312 O O . VAL A 1 171 ? 5.218 -7.340 -15.865 1.00 69.62 171 VAL A O 1
ATOM 1315 N N . ILE A 1 172 ? 7.394 -7.157 -15.453 1.00 67.06 172 ILE A N 1
ATOM 1316 C CA . ILE A 1 172 ? 7.822 -7.227 -16.870 1.00 67.06 172 ILE A CA 1
ATOM 1317 C C . ILE A 1 172 ? 7.265 -8.423 -17.657 1.00 67.06 172 ILE A C 1
ATOM 1319 O O . ILE A 1 172 ? 7.059 -8.321 -18.869 1.00 67.06 172 ILE A O 1
ATOM 1323 N N . HIS A 1 173 ? 7.015 -9.547 -16.982 1.00 67.69 173 HIS A N 1
ATOM 1324 C CA . HIS A 1 173 ? 6.481 -10.754 -17.609 1.00 67.69 173 HIS A CA 1
ATOM 1325 C C . HIS A 1 173 ? 4.970 -10.689 -17.862 1.00 67.69 173 HIS A C 1
ATOM 1327 O O . HIS A 1 173 ? 4.478 -11.436 -18.702 1.00 67.69 173 HIS A O 1
ATOM 1333 N N . TRP A 1 174 ? 4.255 -9.784 -17.188 1.00 64.56 174 TRP A N 1
ATOM 1334 C CA . TRP A 1 174 ? 2.819 -9.575 -17.375 1.00 64.56 174 TRP A CA 1
ATOM 1335 C C . TRP A 1 174 ? 2.512 -8.698 -18.590 1.00 64.56 174 TRP A C 1
ATOM 1337 O O . TRP A 1 174 ? 1.521 -8.928 -19.272 1.00 64.56 174 TRP A O 1
ATOM 1347 N N . PHE A 1 175 ? 3.413 -7.775 -18.947 1.00 61.84 175 PHE A N 1
ATOM 1348 C CA . PHE A 1 175 ? 3.235 -6.894 -20.102 1.00 61.84 175 PHE A CA 1
ATOM 1349 C C . PHE A 1 175 ? 3.307 -7.649 -21.441 1.00 61.84 175 PHE A C 1
ATOM 1351 O O . PHE A 1 175 ? 4.380 -7.797 -22.047 1.00 61.84 175 PHE A O 1
ATOM 1358 N N . HIS A 1 176 ? 2.147 -8.069 -21.948 1.00 56.12 176 HIS A N 1
ATOM 1359 C CA . HIS A 1 176 ? 2.001 -8.733 -23.249 1.00 56.12 176 HIS A CA 1
ATOM 1360 C C . HIS A 1 176 ? 1.931 -7.765 -24.449 1.00 56.12 176 HIS A C 1
ATOM 1362 O O . HIS A 1 176 ? 2.183 -8.179 -25.582 1.00 56.12 176 HIS A O 1
ATOM 1368 N N . THR A 1 177 ? 1.653 -6.473 -24.241 1.00 47.25 177 THR A N 1
ATOM 1369 C CA . THR A 1 177 ? 1.307 -5.545 -25.337 1.00 47.25 177 THR A CA 1
ATOM 1370 C C . THR A 1 177 ? 2.465 -4.631 -25.767 1.00 47.25 177 THR A C 1
ATOM 1372 O O . THR A 1 177 ? 2.882 -3.776 -24.995 1.00 47.25 177 THR A O 1
ATOM 1375 N N . ASN A 1 178 ? 2.937 -4.811 -27.013 1.00 46.69 178 ASN A N 1
ATOM 1376 C CA . ASN A 1 178 ? 3.549 -3.901 -28.018 1.00 46.69 178 ASN A CA 1
ATOM 1377 C C . ASN A 1 178 ? 4.316 -2.599 -27.665 1.00 46.69 178 ASN A C 1
ATOM 1379 O O . ASN A 1 178 ? 4.760 -1.919 -28.589 1.00 46.69 178 ASN A O 1
ATOM 1383 N N . GLN A 1 179 ? 4.558 -2.229 -26.411 1.00 53.56 179 GLN A N 1
ATOM 1384 C CA . GLN A 1 179 ? 5.426 -1.098 -26.077 1.00 53.56 179 GLN A CA 1
ATOM 1385 C C . GLN A 1 179 ? 6.872 -1.577 -25.982 1.00 53.56 179 GLN A C 1
ATOM 1387 O O . GLN A 1 179 ? 7.456 -1.685 -24.906 1.00 53.56 179 GLN A O 1
ATOM 1392 N N . VAL A 1 180 ? 7.439 -1.916 -27.139 1.00 50.41 180 VAL A N 1
ATOM 1393 C CA . VAL A 1 180 ? 8.841 -2.333 -27.252 1.00 50.41 180 VAL A CA 1
ATOM 1394 C C . VAL A 1 180 ? 9.754 -1.233 -26.694 1.00 50.41 180 VA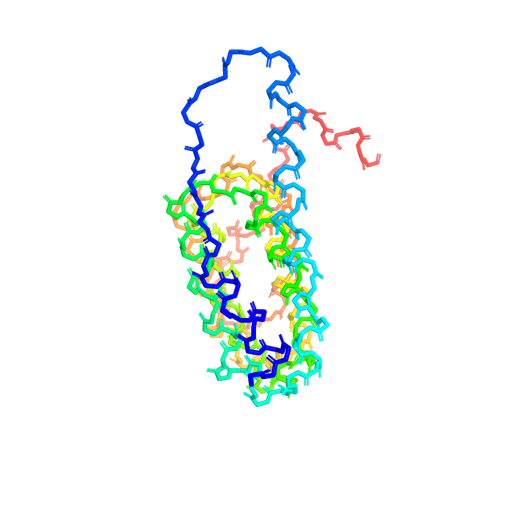L A C 1
ATOM 1396 O O . VAL A 1 180 ? 10.646 -1.535 -25.910 1.00 50.41 180 VAL A O 1
ATOM 1399 N N . ASP A 1 181 ? 9.442 0.039 -26.964 1.00 52.72 181 ASP A N 1
ATOM 1400 C CA . ASP A 1 181 ? 10.140 1.205 -26.399 1.00 52.72 181 ASP A CA 1
ATOM 1401 C C . ASP A 1 181 ? 10.065 1.273 -24.871 1.00 52.72 181 ASP A C 1
ATOM 1403 O O . ASP A 1 181 ? 11.041 1.629 -24.217 1.00 52.72 181 ASP A O 1
ATOM 1407 N N . PHE A 1 182 ? 8.928 0.896 -24.285 1.00 53.44 182 PHE A N 1
ATOM 1408 C CA . PHE A 1 182 ? 8.757 0.857 -22.834 1.00 53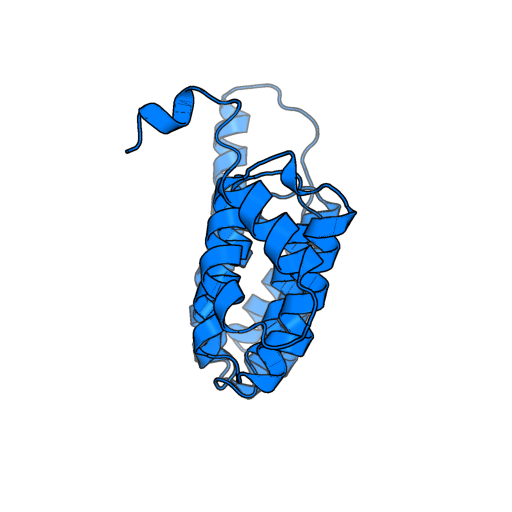.44 182 PHE A CA 1
ATOM 1409 C C . PHE A 1 182 ? 9.604 -0.254 -22.220 1.00 53.44 182 PHE A C 1
ATOM 1411 O O . PHE A 1 182 ? 10.339 -0.005 -21.272 1.00 53.44 182 PHE A O 1
ATOM 1418 N N . LYS A 1 183 ? 9.597 -1.455 -22.819 1.00 54.75 183 LYS A N 1
ATOM 1419 C CA . LYS A 1 183 ? 10.496 -2.547 -22.419 1.00 54.75 183 LYS A CA 1
ATOM 1420 C C . LYS A 1 183 ? 11.968 -2.148 -22.563 1.00 54.75 183 LYS A C 1
ATOM 1422 O O . LYS A 1 183 ? 12.739 -2.414 -21.652 1.00 54.75 183 LYS A O 1
ATOM 1427 N N . TYR A 1 184 ? 12.363 -1.471 -23.642 1.00 53.28 184 TYR A N 1
ATOM 1428 C CA . TYR A 1 184 ? 13.738 -0.991 -23.824 1.00 53.28 184 TYR A CA 1
ATOM 1429 C C . TYR A 1 184 ? 14.142 0.069 -22.796 1.00 53.28 184 TYR A C 1
ATOM 1431 O O . TYR A 1 184 ? 15.233 -0.033 -22.240 1.00 53.28 184 TYR A O 1
ATOM 1439 N N . ARG A 1 185 ? 13.274 1.044 -22.496 1.00 55.50 185 ARG A N 1
ATOM 1440 C CA . ARG A 1 185 ? 13.521 2.034 -21.433 1.00 55.50 185 ARG A CA 1
ATOM 1441 C C . ARG A 1 185 ? 13.663 1.361 -20.073 1.00 55.50 185 ARG A C 1
ATOM 1443 O O . ARG A 1 185 ? 14.594 1.672 -19.346 1.00 55.50 185 ARG A O 1
ATOM 1450 N N . LEU A 1 186 ? 12.806 0.387 -19.779 1.00 54.75 186 LEU A N 1
ATOM 1451 C CA . LEU A 1 186 ? 12.864 -0.423 -18.563 1.00 54.75 186 LEU A CA 1
ATOM 1452 C C . LEU A 1 186 ? 14.166 -1.224 -18.438 1.00 54.75 186 LEU A C 1
ATOM 1454 O O . LEU A 1 186 ? 14.786 -1.214 -17.378 1.00 54.75 186 LEU A O 1
ATOM 1458 N N . PHE A 1 187 ? 14.594 -1.894 -19.512 1.00 55.44 187 PHE A N 1
ATOM 1459 C CA . PHE A 1 187 ? 15.855 -2.638 -19.540 1.00 55.44 187 PHE A CA 1
ATOM 1460 C C . PHE A 1 187 ? 17.066 -1.714 -19.394 1.00 55.44 187 PHE A C 1
ATOM 1462 O O . PHE A 1 187 ? 17.950 -2.009 -18.600 1.00 55.44 187 PHE A O 1
ATOM 1469 N N . HIS A 1 188 ? 17.086 -0.577 -20.093 1.00 56.03 188 HIS A N 1
ATOM 1470 C CA . HIS A 1 188 ? 18.167 0.404 -19.983 1.00 56.03 188 HIS A CA 1
ATOM 1471 C C . HIS A 1 188 ? 18.268 0.997 -18.569 1.00 56.03 188 HIS A C 1
ATOM 1473 O O . HIS A 1 188 ? 19.366 1.220 -18.070 1.00 56.03 188 HIS A O 1
ATOM 1479 N N . LEU A 1 189 ? 17.135 1.227 -17.901 1.00 53.47 189 LEU A N 1
ATOM 1480 C CA . LEU A 1 189 ? 17.105 1.728 -16.525 1.00 53.47 189 LEU A CA 1
ATOM 1481 C C . LEU A 1 189 ? 17.568 0.679 -15.500 1.00 53.47 189 LEU A C 1
ATOM 1483 O O . LEU A 1 189 ? 18.160 1.018 -14.478 1.00 53.47 189 LEU A O 1
ATOM 1487 N N . ALA A 1 190 ? 17.283 -0.601 -15.760 1.00 52.00 190 ALA A N 1
ATOM 1488 C CA . ALA A 1 190 ? 17.720 -1.709 -14.915 1.00 52.00 190 ALA A CA 1
ATOM 1489 C C . ALA A 1 190 ? 19.226 -2.006 -15.050 1.00 52.00 190 ALA A C 1
ATOM 1491 O O . ALA A 1 190 ? 19.823 -2.492 -14.090 1.00 52.00 190 ALA A O 1
ATOM 1492 N N . ASP A 1 191 ? 19.808 -1.716 -16.219 1.00 50.22 191 ASP A N 1
ATOM 1493 C CA . ASP A 1 191 ? 21.200 -2.011 -16.595 1.00 50.22 191 ASP A CA 1
ATOM 1494 C C . ASP A 1 191 ? 22.155 -0.814 -16.402 1.00 50.22 191 ASP A C 1
ATOM 1496 O O . ASP A 1 191 ? 23.372 -0.964 -16.460 1.00 50.22 191 ASP A O 1
ATOM 1500 N N . SER A 1 192 ? 21.638 0.393 -16.139 1.00 53.94 192 SER A N 1
ATOM 1501 C CA . SER A 1 192 ? 22.472 1.566 -15.852 1.00 53.94 192 SER A CA 1
ATOM 1502 C C . SER A 1 192 ? 23.107 1.478 -14.451 1.00 53.94 192 SER A C 1
ATOM 1504 O O . SER A 1 192 ? 22.565 1.992 -13.465 1.00 53.94 192 SER A O 1
ATOM 1506 N N . GLU A 1 193 ? 24.268 0.821 -14.384 1.00 48.84 193 GLU A N 1
ATOM 1507 C CA . GLU A 1 193 ? 25.188 0.696 -13.239 1.00 48.84 193 GLU A CA 1
ATOM 1508 C C . GLU A 1 193 ? 25.861 2.015 -12.805 1.00 48.84 193 GLU A C 1
ATOM 1510 O O . GLU A 1 193 ? 26.565 2.033 -11.794 1.00 48.84 193 GLU A O 1
ATOM 1515 N N . ASP A 1 194 ? 25.670 3.130 -13.514 1.00 47.06 194 ASP A N 1
ATOM 1516 C CA . ASP A 1 194 ? 26.491 4.317 -13.269 1.00 47.06 194 ASP A CA 1
ATOM 1517 C C . ASP A 1 194 ? 25.938 5.244 -12.175 1.00 47.06 194 ASP A C 1
ATOM 1519 O O . ASP A 1 194 ? 24.847 5.807 -12.280 1.00 47.06 194 ASP A O 1
ATOM 1523 N N . GLU A 1 195 ? 26.775 5.402 -11.144 1.00 39.97 195 GLU A N 1
ATOM 1524 C CA . GLU A 1 195 ? 26.692 6.285 -9.972 1.00 39.97 195 GLU A CA 1
ATOM 1525 C C . GLU A 1 195 ? 25.835 5.788 -8.794 1.00 39.97 195 GLU A C 1
ATOM 1527 O O . GLU A 1 195 ? 24.700 6.208 -8.652 1.00 39.97 195 GLU A O 1
ATOM 1532 N N . VAL A 1 196 ? 26.378 4.917 -7.923 1.00 37.03 196 VAL A N 1
ATOM 1533 C CA . VAL A 1 196 ? 26.632 5.193 -6.479 1.00 37.03 196 VAL A CA 1
ATOM 1534 C C . VAL A 1 196 ? 27.533 4.064 -5.903 1.00 37.03 196 VAL A C 1
ATOM 1536 O O . VAL A 1 196 ? 27.136 2.898 -5.900 1.00 37.03 196 VAL A O 1
ATOM 1539 N N . PRO A 1 197 ? 28.720 4.364 -5.330 1.00 33.19 197 PRO A N 1
ATOM 1540 C CA . PRO A 1 197 ? 29.669 3.374 -4.784 1.00 33.19 197 PRO A CA 1
ATOM 1541 C C . PRO A 1 197 ? 29.174 2.491 -3.618 1.00 33.19 197 PRO A C 1
ATOM 1543 O O . PRO A 1 197 ? 29.867 1.542 -3.251 1.00 33.19 197 PRO A O 1
ATOM 1546 N N . LEU A 1 198 ? 28.010 2.772 -3.018 1.00 38.78 198 LEU A N 1
ATOM 1547 C CA . LEU A 1 198 ? 27.492 2.045 -1.848 1.00 38.78 198 LEU A CA 1
ATOM 1548 C C . LEU A 1 198 ? 26.946 0.642 -2.169 1.00 38.78 198 LEU A C 1
ATOM 1550 O O . LEU A 1 198 ? 26.919 -0.212 -1.286 1.00 38.78 198 LEU A O 1
ATOM 1554 N N . VAL A 1 199 ? 26.558 0.358 -3.417 1.00 40.81 199 VAL A N 1
ATOM 1555 C CA . VAL A 1 199 ? 25.939 -0.936 -3.781 1.00 40.81 199 VAL A CA 1
ATOM 1556 C C . VAL A 1 199 ? 26.965 -2.078 -3.865 1.00 40.81 199 VAL A C 1
ATOM 1558 O O . VAL A 1 199 ? 26.603 -3.241 -3.716 1.00 40.81 199 VAL A O 1
ATOM 1561 N N . ARG A 1 200 ? 28.268 -1.775 -3.967 1.00 36.38 200 ARG A N 1
ATOM 1562 C CA . ARG A 1 200 ? 29.336 -2.792 -3.872 1.00 36.38 200 ARG A CA 1
ATOM 1563 C C . ARG A 1 200 ? 29.487 -3.406 -2.477 1.00 36.38 200 ARG A C 1
ATOM 1565 O O . ARG A 1 200 ? 30.170 -4.413 -2.354 1.00 36.38 200 ARG A O 1
ATOM 1572 N N . ALA A 1 201 ? 28.905 -2.804 -1.439 1.00 34.09 201 ALA A N 1
ATOM 1573 C CA . ALA A 1 201 ? 29.045 -3.285 -0.066 1.00 34.09 201 ALA A CA 1
ATOM 1574 C C . ALA A 1 201 ? 27.946 -4.276 0.358 1.00 34.09 201 ALA A C 1
ATOM 1576 O O . ALA A 1 201 ? 28.079 -4.903 1.406 1.00 34.09 201 ALA A O 1
ATOM 1577 N N . ALA A 1 202 ? 26.871 -4.407 -0.427 1.00 32.72 202 ALA A N 1
ATOM 1578 C CA . ALA A 1 202 ? 25.690 -5.196 -0.065 1.00 32.72 202 ALA A CA 1
ATOM 1579 C C . ALA A 1 202 ? 25.433 -6.410 -0.983 1.00 32.72 202 ALA A C 1
ATOM 1581 O O . ALA A 1 202 ? 24.376 -7.031 -0.868 1.00 32.72 202 ALA A O 1
ATOM 1582 N N . ALA A 1 203 ? 26.373 -6.735 -1.877 1.00 32.47 203 ALA A N 1
ATOM 1583 C CA . ALA A 1 203 ? 26.367 -7.942 -2.708 1.00 32.47 203 ALA A CA 1
ATOM 1584 C C . ALA A 1 203 ? 27.435 -8.936 -2.235 1.00 32.47 203 ALA A C 1
ATOM 1586 O O . ALA A 1 203 ? 28.545 -8.473 -1.883 1.00 32.47 203 ALA A O 1
#

Sequence (203 aa):
MSVVEAVLQTLKTLRFDTPTAPSNTADSEYENLEISERLRVFHTLPTLASNLGPVNTREKLIPTITDVVSNAIDADDDEVLMVIAQKLGSFGDLVGGADHVSLIVPILANIIYSIEEVVVAEAACDSLVALLPKLPNDVVDSTFAPIIRHIIEEDLYCASRKWLRNLLLHVIHWFHTNQVDFKYRLFHLADSEDEVPLVRAAA